Protein AF-A0A645FF41-F1 (afdb_monomer)

Secondary structure (DSSP, 8-state):
---S--SS-----EE--TTTHHHHHHHHHHHHHHHHHTT-EEEEEEETTEEEEEEEETTEEEEEEEEEEEPPPSS--S-PPPPEEEEEEEEEEESSS---PEEEEEE--SSS-HHHHHHHHHHHHHHHHHHHHHHHHHHHHHHHHHHHHHHHHHHHHHHHHHHHHHHHHHHHHHHHHHHHHHHHHHHHHHHHHHTT---HHHHHHHHHHHHHHHHHHHHH-TTS--EETTTEE---HHHHHHHH--

Solvent-accessible surface area (backbone atoms only — not comparable to full-atom values): 13753 Å² total; per-residue (Å²): 132,88,71,96,70,77,86,89,66,57,48,76,39,68,55,61,56,85,87,46,45,68,57,53,48,54,44,49,48,53,49,51,54,54,32,47,77,67,76,20,49,75,50,58,39,72,56,97,90,37,61,37,21,32,40,39,40,93,51,24,40,32,39,43,39,40,34,57,44,69,63,84,74,94,84,70,98,64,98,63,87,58,67,66,34,51,32,44,38,33,41,34,36,41,73,87,48,92,79,57,78,50,76,47,79,47,65,39,43,99,88,53,41,55,73,76,39,45,68,56,54,54,50,52,51,50,57,51,26,53,53,42,44,54,53,54,53,51,48,53,56,48,54,49,50,56,49,53,49,50,50,53,50,53,53,52,51,50,52,50,50,53,52,53,51,54,50,51,52,51,55,50,41,54,51,34,34,51,50,18,52,52,46,44,56,50,44,58,55,47,58,61,56,46,72,72,50,86,50,64,72,61,35,52,55,52,49,56,50,42,53,52,48,48,52,50,19,43,33,47,16,21,91,32,85,33,74,39,99,86,78,42,72,34,71,28,49,69,68,54,54,62,61,74,76,110

Organism: NCBI:txid1076179

pLDDT: mean 87.17, std 13.3, range [34.25, 97.62]

Mean predicted aligned error: 11.44 Å

Structure (mmCIF, N/CA/C/O backbone):
data_AF-A0A645FF41-F1
#
_entry.id   AF-A0A645FF41-F1
#
loop_
_atom_site.group_PDB
_atom_site.id
_atom_site.type_symbol
_atom_site.label_atom_id
_atom_site.label_alt_id
_atom_site.label_comp_id
_atom_site.label_asym_id
_atom_site.label_entity_id
_atom_site.label_seq_id
_atom_site.pdbx_PDB_ins_code
_atom_site.Cartn_x
_atom_site.Cartn_y
_atom_site.Cartn_z
_atom_site.occupancy
_atom_site.B_iso_or_equiv
_atom_site.auth_seq_id
_atom_site.auth_comp_id
_atom_site.auth_asym_id
_atom_site.auth_atom_id
_atom_site.pdbx_PDB_model_num
ATOM 1 N N . MET A 1 1 ? -17.913 -19.106 39.400 1.00 34.81 1 MET A N 1
ATOM 2 C CA . MET A 1 1 ? -17.865 -20.588 39.456 1.00 34.81 1 MET A CA 1
ATOM 3 C C . MET A 1 1 ? -17.763 -21.111 38.018 1.00 34.81 1 MET A C 1
ATOM 5 O O . MET A 1 1 ? -18.671 -20.848 37.244 1.00 34.81 1 MET A O 1
ATOM 9 N N . LYS A 1 2 ? -16.650 -21.740 37.596 1.00 34.25 2 LYS A N 1
ATOM 10 C CA . LYS A 1 2 ? -16.507 -22.258 36.215 1.00 34.25 2 LYS A CA 1
ATOM 11 C C . LYS A 1 2 ? -17.359 -23.525 36.053 1.00 34.25 2 LYS A C 1
ATOM 13 O O . LYS A 1 2 ? -17.069 -24.541 36.680 1.00 34.25 2 LYS A O 1
ATOM 18 N N . SER A 1 3 ? -18.431 -23.436 35.265 1.00 38.66 3 SER A N 1
ATOM 19 C CA . SER A 1 3 ? -19.349 -24.545 34.971 1.00 38.66 3 SER A CA 1
ATOM 20 C C . SER A 1 3 ? -18.609 -25.706 34.297 1.00 38.66 3 SER A C 1
ATOM 22 O O . SER A 1 3 ? -17.978 -25.523 33.262 1.00 38.66 3 SER A O 1
ATOM 24 N N . LYS A 1 4 ? -18.726 -26.912 34.870 1.00 40.16 4 LYS A N 1
ATOM 25 C CA . LYS A 1 4 ? -18.144 -28.185 34.391 1.00 40.16 4 LYS A CA 1
ATOM 26 C C . LYS A 1 4 ? -18.819 -28.774 33.139 1.00 40.16 4 LYS A C 1
ATOM 28 O O . LYS A 1 4 ? -18.515 -29.895 32.753 1.00 40.16 4 LYS A O 1
ATOM 33 N N . TYR A 1 5 ? -19.709 -28.023 32.503 1.00 44.38 5 TYR A N 1
ATOM 34 C CA . TYR A 1 5 ? -20.373 -28.390 31.259 1.00 44.38 5 TYR A CA 1
ATOM 35 C C . TYR A 1 5 ? -20.304 -27.192 30.325 1.00 44.38 5 TYR A C 1
ATOM 37 O O . TYR A 1 5 ? -20.909 -26.170 30.655 1.00 44.38 5 TYR A O 1
ATOM 45 N N . ARG A 1 6 ? -19.594 -27.307 29.197 1.00 54.66 6 ARG A N 1
ATOM 46 C CA . ARG A 1 6 ? -19.913 -26.607 27.941 1.00 54.66 6 ARG A CA 1
ATOM 47 C C . ARG A 1 6 ? -18.962 -27.062 26.837 1.00 54.66 6 ARG A C 1
ATOM 49 O O . ARG A 1 6 ? -17.783 -26.726 26.837 1.00 54.66 6 ARG A O 1
ATOM 56 N N . ASP A 1 7 ? -19.511 -27.818 25.894 1.00 48.78 7 ASP A N 1
ATOM 57 C CA . ASP A 1 7 ? -18.896 -28.086 24.598 1.00 48.78 7 ASP A CA 1
ATOM 58 C C . ASP A 1 7 ? -18.656 -26.758 23.878 1.00 48.78 7 ASP A C 1
ATOM 60 O O . ASP A 1 7 ? -19.607 -26.182 23.362 1.00 48.78 7 ASP A O 1
ATOM 64 N N . ASN A 1 8 ? -17.418 -26.257 23.898 1.00 56.12 8 ASN A N 1
ATOM 65 C CA . ASN A 1 8 ? -16.814 -25.285 22.971 1.00 56.12 8 ASN A CA 1
ATOM 66 C C . ASN A 1 8 ? -17.637 -24.046 22.531 1.00 56.12 8 ASN A C 1
ATOM 68 O O . ASN A 1 8 ? -17.302 -23.416 21.529 1.00 56.12 8 ASN A O 1
ATOM 72 N N . LYS A 1 9 ? -18.713 -23.686 23.238 1.00 68.88 9 LYS A N 1
ATOM 73 C CA . LYS A 1 9 ? -19.563 -22.534 22.929 1.00 68.88 9 LYS A CA 1
ATOM 74 C C . LYS A 1 9 ? -19.010 -21.310 23.654 1.00 68.88 9 LYS A C 1
ATOM 76 O O . LYS A 1 9 ? -19.042 -21.311 24.887 1.00 68.88 9 LYS A O 1
ATOM 81 N N . PRO A 1 10 ? -18.530 -20.289 22.926 1.00 73.00 10 PRO A N 1
ATOM 82 C CA . PRO A 1 10 ? -18.036 -19.069 23.543 1.00 73.00 10 PRO A CA 1
ATOM 83 C C . PRO A 1 10 ? -19.164 -18.368 24.309 1.00 73.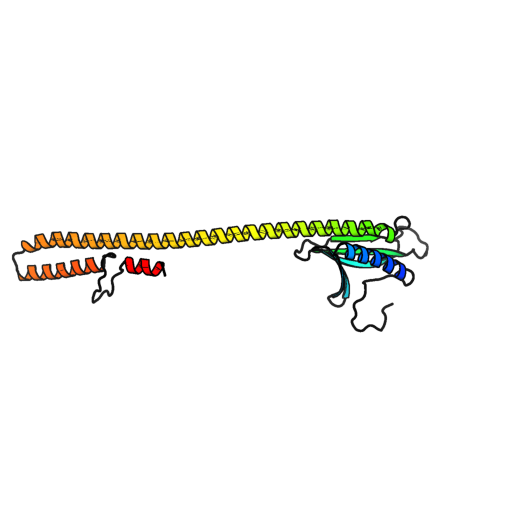00 10 PRO A C 1
ATOM 85 O O . PRO A 1 10 ? -20.319 -18.366 23.878 1.00 73.00 10 PRO A O 1
ATOM 88 N N . ILE A 1 11 ? -18.826 -17.792 25.461 1.00 82.12 11 ILE A N 1
ATOM 89 C CA . ILE A 1 11 ? -19.755 -17.059 26.328 1.00 82.12 11 ILE A CA 1
ATOM 90 C C . ILE A 1 11 ? -19.276 -15.628 26.532 1.00 82.12 11 ILE A C 1
ATOM 92 O O . ILE A 1 11 ? -18.101 -15.319 26.331 1.00 82.12 11 ILE A O 1
ATOM 96 N N . LEU A 1 12 ? -20.199 -14.756 26.936 1.00 85.69 12 LEU A N 1
ATOM 97 C CA . LEU A 1 12 ? -19.871 -13.370 27.243 1.00 85.69 12 LEU A CA 1
ATOM 98 C C . LEU A 1 12 ? -18.779 -13.298 28.331 1.00 85.69 12 LEU A C 1
ATOM 100 O O . LEU A 1 12 ? -18.851 -14.056 29.304 1.00 85.69 12 LEU A O 1
ATOM 104 N N . PRO A 1 13 ? -17.794 -12.392 28.191 1.00 87.00 13 PRO A N 1
ATOM 105 C CA . PRO A 1 13 ? -16.666 -12.245 29.113 1.00 87.00 13 PRO A CA 1
ATOM 106 C C . PRO A 1 13 ? -17.106 -11.549 30.411 1.00 87.00 13 PRO A C 1
ATOM 108 O O . PRO A 1 13 ? -16.856 -10.363 30.629 1.00 87.00 13 PRO A O 1
ATOM 111 N N . LEU A 1 14 ? -17.823 -12.292 31.258 1.00 89.88 14 LEU A N 1
ATOM 112 C CA . LEU A 1 14 ? -18.415 -11.801 32.503 1.00 89.88 14 LEU A CA 1
ATOM 113 C C . LEU A 1 14 ? -17.712 -12.418 33.713 1.00 89.88 14 LEU A C 1
ATOM 115 O O . LEU A 1 14 ? -17.684 -13.639 33.881 1.00 89.88 14 LEU A O 1
ATOM 119 N N . ASN A 1 15 ? -17.205 -11.567 34.596 1.00 89.25 15 ASN A N 1
ATOM 120 C CA . ASN A 1 15 ? -16.617 -11.938 35.876 1.00 89.25 15 ASN A CA 1
ATOM 121 C C . ASN A 1 15 ? -17.353 -11.224 37.018 1.00 89.25 15 ASN A C 1
ATOM 123 O O . ASN A 1 15 ? -16.806 -10.361 37.706 1.00 89.25 15 ASN A O 1
ATOM 127 N N . VAL A 1 16 ? -18.635 -11.559 37.160 1.00 89.19 16 VAL A N 1
ATOM 128 C CA . VAL A 1 16 ? -19.571 -10.948 38.112 1.00 89.19 16 VAL A CA 1
ATOM 129 C C . VAL A 1 16 ? -20.211 -12.018 38.999 1.00 89.19 16 VAL A C 1
ATOM 131 O O . VAL A 1 16 ? -20.280 -13.194 38.625 1.00 89.19 16 VAL A O 1
ATOM 134 N N . SER A 1 17 ? -20.677 -11.623 40.181 1.00 88.44 17 SER A N 1
ATOM 135 C CA . SER A 1 17 ? -21.401 -12.491 41.105 1.00 88.44 17 SER A CA 1
ATOM 136 C C . SER A 1 17 ? -22.793 -12.854 40.578 1.00 88.44 17 SER A C 1
ATOM 138 O O . SER A 1 17 ? -23.364 -12.183 39.713 1.00 88.44 17 SER A O 1
ATOM 140 N N . GLU A 1 18 ? -23.393 -13.902 41.148 1.00 88.75 18 GLU A N 1
ATOM 141 C CA . GLU A 1 18 ? -24.778 -14.285 40.836 1.00 88.75 18 GLU A CA 1
ATOM 142 C C . GLU A 1 18 ? -25.787 -13.176 41.173 1.00 88.75 18 GLU A C 1
ATOM 144 O O . GLU A 1 18 ? -26.832 -13.088 40.535 1.00 88.75 18 GLU A O 1
ATOM 149 N N . ALA A 1 19 ? -25.468 -12.297 42.128 1.00 88.38 19 ALA A N 1
ATOM 150 C CA . ALA A 1 19 ? -26.328 -11.176 42.490 1.00 88.38 19 ALA A CA 1
ATOM 151 C C . ALA A 1 19 ? -26.414 -10.123 41.371 1.00 88.38 19 ALA A C 1
ATOM 153 O O . ALA A 1 19 ? -27.482 -9.555 41.145 1.00 88.38 19 ALA A O 1
ATOM 154 N N . ASN A 1 20 ? -25.318 -9.894 40.639 1.00 90.06 20 ASN A N 1
ATOM 155 C CA . ASN A 1 20 ? -25.255 -8.869 39.595 1.00 90.06 20 ASN A CA 1
ATOM 156 C C . ASN A 1 20 ? -25.446 -9.404 38.171 1.00 90.06 20 ASN A C 1
ATOM 158 O O . ASN A 1 20 ? -25.640 -8.606 37.256 1.00 90.06 20 ASN A O 1
ATOM 162 N N . ILE A 1 21 ? -25.469 -10.723 37.956 1.00 91.00 21 ILE A N 1
ATOM 163 C CA . ILE A 1 21 ? -25.527 -11.307 36.605 1.00 91.00 21 ILE A CA 1
ATOM 164 C C . ILE A 1 21 ? -26.722 -10.806 35.772 1.00 91.00 21 ILE A C 1
ATOM 166 O O . ILE A 1 21 ? -26.562 -10.437 34.610 1.00 91.00 21 ILE A O 1
ATOM 170 N N . ASN A 1 22 ? -27.914 -10.712 36.372 1.00 93.12 22 ASN A N 1
ATOM 171 C CA . ASN A 1 22 ? -29.120 -10.232 35.685 1.00 93.12 22 ASN A CA 1
ATOM 172 C C . ASN A 1 22 ? -29.018 -8.753 35.309 1.00 93.12 22 ASN A C 1
ATOM 174 O O . ASN A 1 22 ? -29.523 -8.333 34.270 1.00 93.12 22 ASN A O 1
ATOM 178 N N . ARG A 1 23 ? -28.366 -7.963 36.163 1.00 92.88 23 ARG A N 1
ATOM 179 C CA . ARG A 1 23 ? -28.131 -6.542 35.931 1.00 92.88 23 ARG A CA 1
ATOM 180 C C . ARG A 1 23 ? -27.138 -6.348 34.788 1.00 92.88 23 ARG A C 1
ATOM 182 O O . ARG A 1 23 ? -27.417 -5.595 33.861 1.00 92.88 23 ARG A O 1
ATOM 189 N N . THR A 1 24 ? -26.045 -7.110 34.797 1.00 93.81 24 THR A N 1
ATOM 190 C CA . THR A 1 24 ? -25.062 -7.141 33.710 1.00 93.81 24 THR A CA 1
ATOM 191 C C . THR A 1 24 ? -25.699 -7.507 32.373 1.00 93.81 24 THR A C 1
ATOM 193 O O . THR A 1 24 ? -25.424 -6.837 31.382 1.00 93.81 24 THR A O 1
ATOM 196 N N . TYR A 1 25 ? -26.591 -8.505 32.335 1.00 94.25 25 TYR A N 1
ATOM 197 C CA . TYR A 1 25 ? -27.299 -8.842 31.099 1.00 94.25 25 TYR A CA 1
ATOM 198 C C . TYR A 1 25 ? -28.163 -7.697 30.583 1.00 94.25 25 TYR A C 1
ATOM 200 O O . TYR A 1 25 ? -28.113 -7.433 29.394 1.00 94.25 25 TYR A O 1
ATOM 208 N N . ARG A 1 26 ? -28.889 -6.975 31.443 1.00 94.75 26 ARG A N 1
ATOM 209 C CA . ARG A 1 26 ? -29.695 -5.819 31.007 1.00 94.75 26 ARG A CA 1
ATOM 210 C C . ARG A 1 26 ? -28.839 -4.687 30.442 1.00 94.75 26 ARG A C 1
ATOM 212 O O . ARG A 1 26 ? -29.231 -4.066 29.463 1.00 94.75 26 ARG A O 1
ATOM 219 N N . ILE A 1 27 ? -27.679 -4.428 31.048 1.00 94.88 27 ILE A N 1
ATOM 220 C CA . ILE A 1 27 ? -26.738 -3.407 30.564 1.00 94.88 27 ILE A CA 1
ATOM 221 C C . ILE A 1 27 ? -26.206 -3.796 29.180 1.00 94.88 27 ILE A C 1
ATOM 223 O O . ILE A 1 27 ? -26.232 -2.984 28.259 1.00 94.88 27 ILE A O 1
ATOM 227 N N . LEU A 1 28 ? -25.743 -5.040 29.026 1.00 95.19 28 LEU A N 1
ATOM 228 C CA . LEU A 1 28 ? -25.213 -5.520 27.751 1.00 95.19 28 LEU A CA 1
ATOM 229 C C . LEU A 1 28 ? -26.297 -5.627 26.681 1.00 95.19 28 LEU A C 1
ATOM 231 O O . LEU A 1 28 ? -26.028 -5.252 25.552 1.00 95.19 28 LEU A O 1
ATOM 235 N N . ASP A 1 29 ? -27.502 -6.069 27.028 1.00 95.94 29 ASP A N 1
ATOM 236 C CA . ASP A 1 29 ? -28.653 -6.141 26.122 1.00 95.94 29 ASP A CA 1
ATOM 237 C C . ASP A 1 29 ? -29.037 -4.757 25.584 1.00 95.94 29 ASP A C 1
ATOM 239 O O . ASP A 1 29 ? -29.226 -4.594 24.380 1.00 95.94 29 ASP A O 1
ATOM 243 N N . ALA A 1 30 ? -29.044 -3.734 26.447 1.00 96.38 30 ALA A N 1
ATOM 244 C CA . ALA A 1 30 ? -29.280 -2.355 26.030 1.00 96.38 30 ALA A CA 1
ATOM 245 C C . ALA A 1 30 ? -28.188 -1.850 25.072 1.00 96.38 30 ALA A C 1
ATOM 247 O O . ALA A 1 30 ? -28.503 -1.231 24.057 1.00 96.38 30 ALA A O 1
ATOM 248 N N . ILE A 1 31 ? -26.913 -2.139 25.364 1.00 96.25 31 ILE A N 1
ATOM 249 C CA . ILE A 1 31 ? -25.792 -1.794 24.477 1.00 96.25 31 ILE A CA 1
ATOM 250 C C . ILE A 1 31 ? -25.934 -2.530 23.141 1.00 96.25 31 ILE A C 1
ATOM 252 O O . ILE A 1 31 ? -25.941 -1.886 22.101 1.00 96.25 31 ILE A O 1
ATOM 256 N N . MET A 1 32 ? -26.093 -3.854 23.159 1.00 95.12 32 MET A N 1
ATOM 257 C CA . MET A 1 32 ? -26.219 -4.701 21.969 1.00 95.12 32 MET A CA 1
ATOM 258 C C . MET A 1 32 ? -27.368 -4.243 21.075 1.00 95.12 32 MET A C 1
ATOM 260 O O . MET A 1 32 ? -27.141 -3.985 19.900 1.00 95.12 32 MET A O 1
ATOM 264 N N . SER A 1 33 ? -28.559 -4.061 21.647 1.00 95.69 33 SER A N 1
ATOM 265 C CA . SER A 1 33 ? -29.746 -3.625 20.906 1.00 95.69 33 SER A CA 1
ATOM 266 C C . SER A 1 33 ? -29.539 -2.246 20.277 1.00 95.69 33 SER A C 1
ATOM 268 O O . SER A 1 33 ? -29.826 -2.051 19.101 1.00 95.69 33 SER A O 1
ATOM 270 N N . THR A 1 34 ? -28.965 -1.299 21.030 1.00 94.94 34 THR A N 1
ATOM 271 C CA . THR A 1 34 ? -28.663 0.043 20.503 1.00 94.94 34 THR A CA 1
ATOM 272 C C . THR A 1 34 ? -27.632 -0.021 19.377 1.00 94.94 34 THR A C 1
ATOM 274 O O . THR A 1 34 ? -27.731 0.712 18.401 1.00 94.94 34 THR A O 1
ATOM 277 N N . LEU A 1 35 ? -26.621 -0.884 19.495 1.00 94.62 35 LEU A N 1
ATOM 278 C CA . LEU A 1 35 ? -25.614 -1.045 18.452 1.00 94.62 35 LEU A CA 1
ATOM 279 C C . LEU A 1 35 ? -26.181 -1.695 17.197 1.00 94.62 35 LEU A C 1
ATOM 281 O O . LEU A 1 35 ? -25.852 -1.234 16.113 1.00 94.62 35 LEU A O 1
ATOM 285 N N . GLU A 1 36 ? -27.043 -2.701 17.329 1.00 93.94 36 GLU A N 1
ATOM 286 C CA . GLU A 1 36 ? -27.731 -3.327 16.195 1.00 93.94 36 GLU A CA 1
ATOM 287 C C . GLU A 1 36 ? -28.593 -2.317 15.423 1.00 93.94 36 GLU A C 1
ATOM 289 O O . GLU A 1 36 ? -28.567 -2.303 14.192 1.00 93.94 36 GLU A O 1
ATOM 294 N N . GLU A 1 37 ? -29.287 -1.410 16.121 1.00 94.06 37 GLU A N 1
ATOM 295 C CA . GLU A 1 37 ? -30.022 -0.298 15.495 1.00 94.06 37 GLU A CA 1
ATOM 296 C C . GLU A 1 37 ? -29.107 0.689 14.752 1.00 94.06 37 GLU A C 1
ATOM 298 O O . GLU A 1 37 ? -29.534 1.335 13.794 1.00 94.06 37 GLU A O 1
ATOM 303 N N . LEU A 1 38 ? -27.847 0.800 15.174 1.00 91.94 38 LEU A N 1
ATOM 304 C CA . LEU A 1 38 ? -26.835 1.681 14.590 1.00 91.94 38 LEU A CA 1
ATOM 305 C C . LEU A 1 38 ? -25.881 0.941 13.635 1.00 91.94 38 LEU A C 1
ATOM 307 O O . LEU A 1 38 ? -24.742 1.373 13.446 1.00 91.94 38 LEU A O 1
ATOM 311 N N . GLU A 1 39 ? -26.334 -0.176 13.054 1.00 90.19 39 GLU A N 1
ATOM 312 C CA . GLU A 1 39 ? -25.588 -1.026 12.106 1.00 90.19 39 GLU A CA 1
ATOM 313 C C . GLU A 1 39 ? -24.278 -1.622 12.665 1.00 90.19 39 GLU A C 1
ATOM 315 O O . GLU A 1 39 ? -23.421 -2.117 11.928 1.00 90.19 39 GLU A O 1
ATOM 320 N N . GLY A 1 40 ? -24.115 -1.601 13.985 1.00 93.00 40 GLY A N 1
ATOM 321 C CA . GLY A 1 40 ? -23.107 -2.363 14.702 1.00 93.00 40 GLY A CA 1
ATOM 322 C C . GLY A 1 40 ? -23.565 -3.795 14.971 1.00 93.00 40 GLY A C 1
ATOM 323 O O . GLY A 1 40 ? -24.722 -4.163 14.785 1.00 93.00 40 GLY A O 1
ATOM 324 N N . TYR A 1 41 ? -22.644 -4.634 15.434 1.00 93.00 41 TYR A N 1
ATOM 325 C CA . TYR A 1 41 ? -22.973 -5.997 15.849 1.00 93.00 41 TYR A CA 1
ATOM 326 C C . TYR A 1 41 ? -22.060 -6.478 16.969 1.00 93.00 41 TYR A C 1
ATOM 328 O O . TYR A 1 41 ? -20.990 -5.921 17.222 1.00 93.00 41 TYR A O 1
ATOM 336 N N . THR A 1 42 ? -22.480 -7.547 17.640 1.00 93.88 42 THR A N 1
ATOM 337 C CA . THR A 1 42 ? -21.712 -8.161 18.724 1.00 93.88 42 THR A CA 1
ATOM 338 C C . THR A 1 42 ? -21.268 -9.557 18.338 1.00 93.88 42 THR A C 1
ATOM 340 O O . THR A 1 42 ? -22.027 -10.327 17.751 1.00 93.88 42 THR A O 1
ATOM 343 N N . HIS A 1 43 ? -20.038 -9.907 18.694 1.00 92.00 43 HIS A N 1
ATOM 344 C CA . HIS A 1 43 ? -19.506 -11.237 18.463 1.00 92.00 43 HIS A CA 1
ATOM 345 C C . HIS A 1 43 ? -18.849 -11.786 19.723 1.00 92.00 43 HIS A C 1
ATOM 347 O O . HIS A 1 43 ? -18.274 -11.051 20.528 1.00 92.00 43 HIS A O 1
ATOM 353 N N . VAL A 1 44 ? -18.923 -13.104 19.883 1.00 90.81 44 VAL A N 1
ATOM 354 C CA . VAL A 1 44 ? -18.266 -13.820 20.972 1.00 90.81 44 VAL A CA 1
ATOM 355 C C . VAL A 1 44 ? -17.502 -14.986 20.371 1.00 90.81 44 VAL A C 1
ATOM 357 O O . VAL A 1 44 ? -18.057 -15.782 19.616 1.00 90.81 44 VAL A O 1
ATOM 360 N N . CYS A 1 45 ? -16.221 -15.085 20.691 1.00 87.12 45 CYS A N 1
ATOM 361 C CA . CYS A 1 45 ? -15.320 -16.074 20.118 1.00 87.12 45 CYS A CA 1
ATOM 362 C C . CYS A 1 45 ? -14.310 -16.575 21.157 1.00 87.12 45 CYS A C 1
ATOM 364 O O . CYS A 1 45 ? -14.262 -16.106 22.296 1.00 87.12 45 CYS A O 1
ATOM 366 N N . ILE A 1 46 ? -13.509 -17.565 20.762 1.00 83.50 46 ILE A N 1
ATOM 367 C CA . ILE A 1 46 ? -12.371 -18.048 21.543 1.00 83.50 46 ILE A CA 1
ATOM 368 C C . ILE A 1 46 ? -11.102 -17.621 20.804 1.00 83.50 46 ILE A C 1
ATOM 370 O O . ILE A 1 46 ? -10.808 -18.137 19.729 1.00 83.50 46 ILE A O 1
ATOM 374 N N . GLU A 1 47 ? -10.331 -16.712 21.394 1.00 77.31 47 GLU A N 1
ATOM 375 C CA . GLU A 1 47 ? -9.052 -16.243 20.855 1.00 77.31 47 GLU A CA 1
ATOM 376 C C . GLU A 1 47 ? -7.913 -16.666 21.779 1.00 77.31 47 GLU A C 1
ATOM 378 O O . GLU A 1 47 ? -7.929 -16.376 22.977 1.00 77.31 47 GLU A O 1
ATOM 383 N N . ALA A 1 48 ? -6.909 -17.359 21.234 1.00 79.00 48 ALA A N 1
ATOM 384 C CA . ALA A 1 48 ? -5.754 -17.849 21.996 1.00 79.00 48 ALA A CA 1
ATOM 385 C C . ALA A 1 48 ? -6.143 -18.612 23.288 1.00 79.00 48 ALA A C 1
ATOM 387 O O . ALA A 1 48 ? -5.498 -18.482 24.328 1.00 79.00 48 ALA A O 1
ATOM 388 N N . GLY A 1 49 ? -7.233 -19.389 23.232 1.00 78.44 49 GLY A N 1
ATOM 389 C CA . GLY A 1 49 ? -7.746 -20.167 24.365 1.00 78.44 49 GLY A CA 1
ATOM 390 C C . GLY A 1 49 ? -8.486 -19.353 25.433 1.00 78.44 49 GLY A C 1
ATOM 391 O O . GLY A 1 49 ? -8.788 -19.894 26.496 1.00 78.44 49 GLY A O 1
ATOM 392 N N . LYS A 1 50 ? -8.780 -18.072 25.178 1.00 80.31 50 LYS A N 1
ATOM 393 C CA . LYS A 1 50 ? -9.582 -17.211 26.054 1.00 80.31 50 LYS A CA 1
ATOM 394 C C . LYS A 1 50 ? -10.895 -16.841 25.375 1.00 80.31 50 LYS A C 1
ATOM 396 O O . LYS A 1 50 ? -10.907 -16.447 24.213 1.00 80.31 50 LYS A O 1
ATOM 401 N N . GLU A 1 51 ? -11.986 -16.950 26.119 1.00 83.50 51 GLU A N 1
ATOM 402 C CA . GLU A 1 51 ? -13.293 -16.442 25.702 1.00 83.50 51 GLU A CA 1
ATOM 403 C C . GLU A 1 51 ? -13.226 -14.915 25.625 1.00 83.50 51 GLU A C 1
ATOM 405 O O . GLU A 1 51 ? -12.752 -14.259 26.556 1.00 83.50 51 GLU A O 1
ATOM 410 N N . ARG A 1 52 ? -13.653 -14.355 24.494 1.00 88.75 52 ARG A N 1
ATOM 411 C CA . ARG A 1 52 ? -13.683 -12.914 24.257 1.00 88.75 52 ARG A CA 1
ATOM 412 C C . ARG A 1 52 ? -15.003 -12.512 23.630 1.00 88.75 52 ARG A C 1
ATOM 414 O O . ARG A 1 52 ? -15.502 -13.186 22.732 1.00 88.75 52 ARG A O 1
ATOM 421 N N . GLY A 1 53 ? -15.525 -11.385 24.092 1.00 92.56 53 GLY A N 1
ATOM 422 C CA . GLY A 1 53 ? -16.633 -10.674 23.475 1.00 92.56 53 GLY A CA 1
ATOM 423 C C . GLY A 1 53 ? -16.132 -9.352 22.919 1.00 92.56 53 GLY A C 1
ATOM 424 O O . GLY A 1 53 ? -15.297 -8.692 23.543 1.00 92.56 53 GLY A O 1
ATOM 425 N N . TYR A 1 54 ? -16.628 -8.972 21.749 1.00 94.38 54 TYR A N 1
ATOM 426 C CA . TYR A 1 54 ? -16.367 -7.656 21.196 1.00 94.38 54 TYR A CA 1
ATOM 427 C C . TYR A 1 54 ? -17.580 -7.095 20.466 1.00 94.38 54 TYR A C 1
ATOM 429 O O . TYR A 1 54 ? -18.382 -7.831 19.889 1.00 94.38 54 TYR A O 1
ATOM 437 N N . PHE A 1 55 ? -17.674 -5.773 20.477 1.00 95.31 55 PHE A N 1
ATOM 438 C CA . PHE A 1 55 ? -18.579 -5.018 19.624 1.00 95.31 55 PHE A CA 1
ATOM 439 C C . PHE A 1 55 ? -17.844 -4.578 18.365 1.00 95.31 55 PHE A C 1
ATOM 441 O O . PHE A 1 55 ? -16.658 -4.248 18.425 1.00 95.31 55 PHE A O 1
ATOM 448 N N . VAL A 1 56 ? -18.544 -4.538 17.240 1.00 93.69 56 VAL A N 1
ATOM 449 C CA . VAL A 1 56 ? -18.043 -3.960 15.996 1.00 93.69 56 VAL A CA 1
ATOM 450 C C . VAL A 1 56 ? -18.927 -2.790 15.613 1.00 93.69 56 VAL A C 1
ATOM 452 O O . VAL A 1 56 ? -20.146 -2.924 15.547 1.00 93.69 56 VAL A O 1
ATOM 455 N N . ILE A 1 57 ? -18.293 -1.648 15.367 1.00 92.88 57 ILE A N 1
ATOM 456 C CA . ILE A 1 57 ? -18.933 -0.438 14.852 1.00 92.88 57 ILE A CA 1
ATOM 457 C C . ILE A 1 57 ? -17.997 0.157 13.809 1.00 92.88 57 ILE A C 1
ATOM 459 O O . ILE A 1 57 ? -16.817 0.387 14.098 1.00 92.88 57 ILE A O 1
ATOM 463 N N . MET A 1 58 ? -18.518 0.440 12.614 1.00 88.69 58 MET A N 1
ATOM 464 C CA . MET A 1 58 ? -17.734 0.976 11.497 1.00 88.69 58 MET A CA 1
ATOM 465 C C . MET A 1 58 ? -16.473 0.117 11.264 1.00 88.69 58 MET A C 1
ATOM 467 O O . MET A 1 58 ? -16.571 -1.084 11.037 1.00 88.69 58 MET A O 1
ATOM 471 N N . HIS A 1 59 ? -15.279 0.709 11.351 1.00 86.31 59 HIS A N 1
ATOM 472 C CA . HIS A 1 59 ? -13.992 0.030 11.162 1.00 86.31 59 HIS A CA 1
ATOM 473 C C . HIS A 1 59 ? -13.299 -0.314 12.490 1.00 86.31 59 HIS A C 1
ATOM 475 O O . HIS A 1 59 ? -12.077 -0.431 12.547 1.00 86.31 59 HIS A O 1
ATOM 481 N N . SER A 1 60 ? -14.053 -0.405 13.589 1.00 92.06 60 SER A N 1
ATOM 482 C CA . SER A 1 60 ? -13.501 -0.567 14.936 1.00 92.06 60 SER A CA 1
ATOM 483 C C . SER A 1 60 ? -14.071 -1.768 15.667 1.00 92.06 60 SER A C 1
ATOM 485 O O . SER A 1 60 ? -15.280 -1.991 15.683 1.00 92.06 60 SER A O 1
ATOM 487 N N . ILE A 1 61 ? -13.175 -2.501 16.323 1.00 93.38 61 ILE A N 1
ATOM 488 C CA . ILE A 1 61 ? -13.493 -3.598 17.231 1.00 93.38 61 ILE A CA 1
ATOM 489 C C . ILE A 1 61 ? -13.278 -3.111 18.659 1.00 93.38 61 ILE A C 1
ATOM 491 O O . ILE A 1 61 ? -12.210 -2.589 18.980 1.00 93.38 61 ILE A O 1
ATOM 495 N N . PHE A 1 62 ? -14.259 -3.330 19.525 1.00 95.06 62 PHE A N 1
ATOM 496 C CA . PHE A 1 62 ? -14.196 -3.012 20.944 1.00 95.06 62 PHE A CA 1
ATOM 497 C C . PHE A 1 62 ? -14.308 -4.290 21.766 1.00 95.06 62 PHE A C 1
ATOM 499 O O . PHE A 1 62 ? -15.410 -4.772 22.029 1.00 95.06 62 PHE A O 1
ATOM 506 N N . TYR A 1 63 ? -13.171 -4.841 22.181 1.00 94.19 63 TYR A N 1
ATOM 507 C CA . TYR A 1 63 ? -13.141 -5.979 23.099 1.00 94.19 63 TYR A CA 1
ATOM 508 C C . TYR A 1 63 ? -13.605 -5.526 24.465 1.00 94.19 63 TYR A C 1
ATOM 510 O O . TYR A 1 63 ? -13.035 -4.575 24.988 1.00 94.19 63 TYR A O 1
ATOM 518 N N . PHE A 1 64 ? -14.592 -6.197 25.047 1.00 95.00 64 PHE A N 1
ATOM 519 C CA . PHE A 1 64 ? -15.137 -5.801 26.339 1.00 95.00 64 PHE A CA 1
ATOM 520 C C . PHE A 1 64 ? -14.979 -6.891 27.394 1.00 95.00 64 PHE A C 1
ATOM 522 O O . PHE A 1 64 ? -14.889 -8.076 27.081 1.00 95.00 64 PHE A O 1
ATOM 529 N N . GLU A 1 65 ? -14.970 -6.480 28.655 1.00 94.69 65 GLU A N 1
ATOM 530 C CA . GLU A 1 65 ? -15.082 -7.349 29.823 1.00 94.69 65 GLU A CA 1
ATOM 531 C C . GLU A 1 65 ? -15.933 -6.633 30.875 1.00 94.69 65 GLU A C 1
ATOM 533 O O . GLU A 1 65 ? -15.784 -5.430 31.092 1.00 94.69 65 GLU A O 1
ATOM 538 N N . VAL A 1 66 ? -16.832 -7.366 31.535 1.00 94.25 66 VAL A N 1
ATOM 539 C CA . VAL A 1 66 ? -17.550 -6.847 32.707 1.00 94.25 66 VAL A CA 1
ATOM 540 C C . VAL A 1 66 ? -17.090 -7.611 33.931 1.00 94.25 66 VAL A C 1
ATOM 542 O O . VAL A 1 66 ? -17.228 -8.833 33.989 1.00 94.25 66 VAL A O 1
ATOM 545 N N . LYS A 1 67 ? -16.568 -6.897 34.924 1.00 93.25 67 LYS A N 1
ATOM 546 C CA . LYS A 1 67 ? -16.049 -7.473 36.168 1.00 93.25 67 LYS A CA 1
ATOM 547 C C . LYS A 1 67 ? -16.607 -6.759 37.390 1.00 93.25 67 LYS A C 1
ATOM 549 O O . LYS A 1 67 ? -17.018 -5.606 37.311 1.00 93.25 67 LYS A O 1
ATOM 554 N N . GLU A 1 68 ? -16.592 -7.437 38.526 1.00 92.19 68 GLU A N 1
ATOM 555 C CA . GLU A 1 68 ? -16.774 -6.801 39.830 1.00 92.19 68 GLU A CA 1
ATOM 556 C C . GLU A 1 68 ? -15.422 -6.419 40.435 1.00 92.19 68 GLU A C 1
ATOM 558 O O . GLU A 1 68 ? -14.506 -7.240 40.510 1.00 92.19 68 GLU A O 1
ATOM 563 N N . GLU A 1 69 ? -15.302 -5.180 40.905 1.00 87.38 69 GLU A N 1
ATOM 564 C CA . GLU A 1 69 ? -14.147 -4.716 41.669 1.00 87.38 69 GLU A CA 1
ATOM 565 C C . GLU A 1 69 ? -14.533 -4.300 43.089 1.00 87.38 69 GLU A C 1
ATOM 567 O O . GLU A 1 69 ? -15.640 -3.840 43.354 1.00 87.38 69 GLU A O 1
ATOM 572 N N . LEU A 1 70 ? -13.593 -4.443 44.025 1.00 83.38 70 LEU A N 1
ATOM 573 C CA . LEU A 1 70 ? -13.767 -4.011 45.411 1.00 83.38 70 LEU A CA 1
ATOM 574 C C . LEU A 1 70 ? -13.393 -2.532 45.551 1.00 83.38 70 LEU A C 1
ATOM 576 O O . LEU A 1 70 ? -12.332 -2.107 45.082 1.00 83.38 70 LEU A O 1
ATOM 580 N N . ARG A 1 71 ? -14.213 -1.745 46.260 1.00 76.38 71 ARG A N 1
ATOM 581 C CA . ARG A 1 71 ? -13.845 -0.365 46.616 1.00 76.38 71 ARG A CA 1
ATOM 582 C C . ARG A 1 71 ? -12.595 -0.375 47.512 1.00 76.38 71 ARG A C 1
ATOM 584 O O . ARG A 1 71 ? -12.594 -0.985 48.579 1.00 76.38 71 ARG A O 1
ATOM 591 N N . LYS A 1 72 ? -11.521 0.312 47.103 1.00 66.06 72 LYS A N 1
ATOM 592 C CA . LYS A 1 72 ? -10.304 0.477 47.922 1.00 66.06 72 LYS A CA 1
ATOM 593 C C . LYS A 1 72 ? -10.506 1.603 48.939 1.00 66.06 72 LYS A C 1
ATOM 595 O O . LYS A 1 72 ? -10.812 2.726 48.555 1.00 66.06 72 LYS A O 1
ATOM 600 N N . SER A 1 73 ? -10.266 1.335 50.222 1.00 55.31 73 SER A N 1
ATOM 601 C CA . SER A 1 73 ? -10.193 2.365 51.267 1.00 55.31 73 SER A CA 1
ATOM 602 C C . SER A 1 73 ? -8.736 2.652 51.623 1.00 55.31 73 SER A C 1
ATOM 604 O O . SER A 1 73 ? -8.054 1.792 52.184 1.00 55.31 73 SER A O 1
ATOM 606 N N . TYR A 1 74 ? -8.274 3.883 51.405 1.00 44.69 74 TYR A N 1
ATOM 607 C CA . TYR A 1 74 ? -7.091 4.382 52.102 1.00 44.69 74 TYR A CA 1
ATOM 608 C C . TYR A 1 74 ? -7.470 4.681 53.561 1.00 44.69 74 TYR A C 1
ATOM 610 O O . TYR A 1 74 ? -8.076 5.707 53.850 1.00 44.69 74 TYR A O 1
ATOM 618 N N . GLY A 1 75 ? -7.106 3.778 54.481 1.00 51.97 75 GLY A N 1
ATOM 619 C CA . GLY A 1 75 ? -7.013 4.110 55.910 1.00 51.97 75 GLY A CA 1
ATOM 620 C C . GLY A 1 75 ? -8.116 3.626 56.860 1.00 51.97 75 GLY A C 1
ATOM 621 O O . GLY A 1 75 ? -8.351 4.302 57.856 1.00 51.97 75 GLY A O 1
ATOM 622 N N . SER A 1 76 ? -8.741 2.460 56.656 1.00 47.88 76 SER A N 1
ATOM 623 C CA . SER A 1 76 ? -9.607 1.860 57.691 1.00 47.88 76 SER A CA 1
ATOM 624 C C . SER A 1 76 ? -9.092 0.493 58.135 1.00 47.88 76 SER A C 1
ATOM 626 O O . SER A 1 76 ? -8.881 -0.403 57.323 1.00 47.88 76 SER A O 1
ATOM 628 N N . LYS A 1 77 ? -8.863 0.359 59.447 1.00 49.03 77 LYS A N 1
ATOM 629 C CA . LYS A 1 77 ? -8.342 -0.831 60.142 1.00 49.03 77 LYS A CA 1
ATOM 630 C C . LYS A 1 77 ? -9.438 -1.821 60.566 1.00 49.03 77 LYS A C 1
ATOM 632 O O . LYS A 1 77 ? -9.167 -2.696 61.382 1.00 49.03 77 LYS A O 1
ATOM 637 N N . ASN A 1 78 ? -10.651 -1.703 60.028 1.00 48.19 78 ASN A N 1
ATOM 638 C CA . ASN A 1 78 ? -11.773 -2.560 60.402 1.00 48.19 78 ASN A CA 1
ATOM 639 C C . ASN A 1 78 ? -12.223 -3.421 59.215 1.00 48.19 78 ASN A C 1
ATOM 641 O O . ASN A 1 78 ? -12.450 -2.905 58.125 1.00 48.19 78 ASN A O 1
ATOM 645 N N . ASN A 1 79 ? -12.349 -4.731 59.462 1.00 46.19 79 ASN A N 1
ATOM 646 C CA . ASN A 1 79 ? -12.875 -5.766 58.563 1.00 46.19 79 ASN A CA 1
ATOM 647 C C . ASN A 1 79 ? -14.361 -5.533 58.217 1.00 46.19 79 ASN A C 1
ATOM 649 O O . ASN A 1 79 ? -15.230 -6.295 58.632 1.00 46.19 79 ASN A O 1
ATOM 653 N N . SER A 1 80 ? -14.670 -4.475 57.479 1.00 50.84 80 SER A N 1
ATOM 654 C CA . SER A 1 80 ? -15.943 -4.338 56.772 1.00 50.84 80 SER A CA 1
ATOM 655 C C . SER A 1 80 ? -15.756 -4.858 55.350 1.00 50.84 80 SER A C 1
ATOM 657 O O . SER A 1 80 ? -14.915 -4.327 54.624 1.00 50.84 80 SER A O 1
ATOM 659 N N . GLU A 1 81 ? -16.509 -5.892 54.964 1.00 56.06 81 GLU A N 1
ATOM 660 C CA . GLU A 1 81 ? -16.620 -6.330 53.568 1.00 56.06 81 GLU A CA 1
ATOM 661 C C . GLU A 1 81 ? -16.935 -5.111 52.691 1.00 56.06 81 GLU A C 1
ATOM 663 O O . GLU A 1 81 ? -17.939 -4.423 52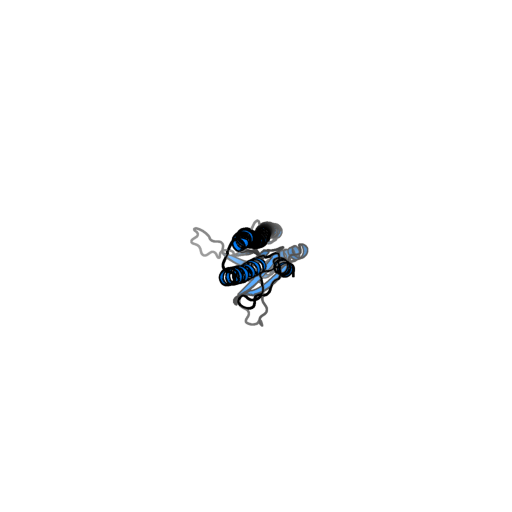.883 1.00 56.06 81 GLU A O 1
ATOM 668 N N . PHE A 1 82 ? -16.021 -4.786 51.779 1.00 61.44 82 PHE A N 1
ATOM 669 C CA . PHE A 1 82 ? -16.198 -3.658 50.875 1.00 61.44 82 PHE A CA 1
ATOM 670 C C . PHE A 1 82 ? -17.265 -4.018 49.839 1.00 61.44 82 PHE A C 1
ATOM 672 O O . PHE A 1 82 ? -17.165 -5.094 49.243 1.00 61.44 82 PHE A O 1
ATOM 679 N N . PRO A 1 83 ? -18.253 -3.144 49.575 1.00 71.56 83 PRO A N 1
ATOM 680 C CA . PRO A 1 83 ? -19.220 -3.412 48.525 1.00 71.56 83 PRO A CA 1
ATOM 681 C C . PRO A 1 83 ? -18.491 -3.466 47.180 1.00 71.56 83 PRO A C 1
ATOM 683 O O . PRO A 1 83 ? -17.720 -2.560 46.835 1.00 71.56 83 PRO A O 1
ATOM 686 N N . ALA A 1 84 ? -18.708 -4.557 46.448 1.00 81.88 84 ALA A N 1
ATOM 687 C CA . ALA A 1 84 ? -18.236 -4.697 45.082 1.00 81.88 84 ALA A CA 1
ATOM 688 C C . ALA A 1 84 ? -19.063 -3.797 44.152 1.00 81.88 84 ALA A C 1
ATOM 690 O O . ALA A 1 84 ? -20.267 -3.633 44.354 1.00 81.88 84 ALA A O 1
ATOM 691 N N . TYR A 1 85 ? -18.422 -3.216 43.144 1.00 88.00 85 TYR A N 1
ATOM 692 C CA . TYR A 1 85 ? -19.070 -2.418 42.105 1.00 88.00 85 TYR A CA 1
ATOM 693 C C . TYR A 1 85 ? -18.774 -3.021 40.731 1.00 88.00 85 TYR A C 1
ATOM 695 O O . TYR A 1 85 ? -17.728 -3.645 40.532 1.00 88.00 85 TYR A O 1
ATOM 703 N N . LEU A 1 86 ? -19.704 -2.867 39.788 1.00 93.00 86 LEU A N 1
ATOM 704 C CA . LEU A 1 86 ? -19.502 -3.326 38.417 1.00 93.00 86 LEU A CA 1
ATOM 705 C C . LEU A 1 86 ? -18.547 -2.392 37.669 1.00 93.00 86 LEU A C 1
ATOM 707 O O . LEU A 1 86 ? -18.585 -1.176 37.821 1.00 93.00 86 LEU A O 1
ATOM 711 N N . MET A 1 87 ? -17.711 -2.962 36.816 1.00 94.75 87 MET A N 1
ATOM 712 C CA . MET A 1 87 ? -16.840 -2.227 35.915 1.00 94.75 87 MET A CA 1
ATOM 713 C C . MET A 1 87 ? -16.917 -2.854 34.528 1.00 94.75 87 MET A C 1
ATOM 715 O O . MET A 1 87 ? -16.637 -4.043 34.369 1.00 94.75 87 MET A O 1
ATOM 719 N N . LEU A 1 88 ? -17.281 -2.046 33.535 1.00 96.19 88 LEU A N 1
ATOM 720 C CA . LEU A 1 88 ? -17.168 -2.382 32.121 1.00 96.19 88 LEU A CA 1
ATOM 721 C C . LEU A 1 88 ? -15.855 -1.799 31.602 1.00 96.19 88 LEU A C 1
ATOM 723 O O . LEU A 1 88 ? -15.652 -0.586 31.639 1.00 96.19 88 LEU A O 1
ATOM 727 N N . THR A 1 89 ? -14.974 -2.656 31.107 1.00 95.94 89 THR A N 1
ATOM 728 C CA . THR A 1 89 ? -13.749 -2.245 30.424 1.00 95.94 89 THR A CA 1
ATOM 729 C C . THR A 1 89 ? -13.862 -2.571 28.946 1.00 95.94 89 THR A C 1
ATOM 731 O O . THR A 1 89 ? -14.456 -3.580 28.565 1.00 95.94 89 THR A O 1
ATOM 734 N N . MET A 1 90 ? -13.312 -1.703 28.101 1.00 95.50 90 MET A N 1
ATOM 735 C CA . MET A 1 90 ? -13.279 -1.894 26.657 1.00 95.50 90 MET A CA 1
ATOM 736 C C . MET A 1 90 ? -11.906 -1.532 26.102 1.00 95.50 90 MET A C 1
ATOM 738 O O . MET A 1 90 ? -11.324 -0.524 26.492 1.00 95.50 90 MET A O 1
ATOM 742 N N . SER A 1 91 ? -11.394 -2.336 25.177 1.00 93.75 91 SER A N 1
ATOM 743 C CA . SER A 1 91 ? -10.185 -2.048 24.410 1.00 93.75 91 SER A CA 1
ATOM 744 C C . SER A 1 91 ? -10.544 -1.948 22.934 1.00 93.75 91 SER A C 1
ATOM 746 O O . SER A 1 91 ? -10.964 -2.930 22.317 1.00 93.75 91 SER A O 1
ATOM 748 N N . ALA A 1 92 ? -10.410 -0.745 22.385 1.00 93.69 92 ALA A N 1
ATOM 749 C CA . ALA A 1 92 ? -10.710 -0.443 20.998 1.00 93.69 92 ALA A CA 1
ATOM 750 C C . ALA A 1 92 ? -9.484 -0.663 20.106 1.00 93.69 92 ALA A C 1
ATOM 752 O O . ALA A 1 92 ? -8.361 -0.306 20.476 1.00 93.69 92 ALA A O 1
ATOM 753 N N . LYS A 1 93 ? -9.714 -1.209 18.913 1.00 91.56 93 LYS A N 1
ATOM 754 C CA . LYS A 1 93 ? -8.705 -1.425 17.872 1.00 91.56 93 LYS A CA 1
ATOM 755 C C . LYS A 1 93 ? -9.311 -1.156 16.487 1.00 91.56 93 LYS A C 1
ATOM 757 O O . LYS A 1 93 ? -10.448 -1.565 16.248 1.00 91.56 93 LYS A O 1
ATOM 762 N N . SER A 1 94 ? -8.569 -0.506 15.583 1.00 89.38 94 SER A N 1
ATOM 763 C CA . SER A 1 94 ? -8.958 -0.427 14.164 1.00 89.38 94 SER A CA 1
ATOM 764 C C . SER A 1 94 ? -8.838 -1.800 13.488 1.00 89.38 94 SER A C 1
ATOM 766 O O . SER A 1 94 ? -7.967 -2.613 13.812 1.00 89.38 94 SER A O 1
ATOM 768 N N . TRP A 1 95 ? -9.740 -2.062 12.544 1.00 80.75 95 TRP A N 1
ATOM 769 C CA . TRP A 1 95 ? -9.711 -3.244 11.688 1.00 80.75 95 TRP A CA 1
ATOM 770 C C . TRP A 1 95 ? -8.545 -3.210 10.692 1.00 80.75 95 TRP A C 1
ATOM 772 O O . TRP A 1 95 ? -7.958 -4.248 10.387 1.00 80.75 95 TRP A O 1
ATOM 782 N N . PHE A 1 96 ? -8.209 -2.022 10.188 1.00 78.94 96 PHE A N 1
ATOM 783 C CA . PHE A 1 96 ? -7.277 -1.848 9.072 1.00 78.94 96 PHE A CA 1
ATOM 784 C C . PHE A 1 96 ? -5.885 -1.438 9.522 1.00 78.94 96 PHE A C 1
ATOM 786 O O . PHE A 1 96 ? -4.902 -1.765 8.857 1.00 78.94 96 PHE A O 1
ATOM 793 N N . THR A 1 97 ? -5.779 -0.726 10.644 1.00 71.81 97 THR A N 1
ATOM 794 C CA . THR A 1 97 ? -4.510 -0.143 11.062 1.00 71.81 97 THR A CA 1
ATOM 795 C C . THR A 1 97 ? -4.164 -0.466 12.505 1.00 71.81 97 THR A C 1
ATOM 797 O O . THR A 1 97 ? -5.020 -0.610 13.375 1.00 71.81 97 THR A O 1
ATOM 800 N N . ASP A 1 98 ? -2.864 -0.562 12.781 1.00 72.69 98 ASP A N 1
ATOM 801 C CA . ASP A 1 98 ? -2.353 -0.614 14.149 1.00 72.69 98 ASP A CA 1
ATOM 802 C C . ASP A 1 98 ? -2.302 0.811 14.723 1.00 72.69 98 ASP A C 1
ATOM 804 O O . ASP A 1 98 ? -1.243 1.398 14.933 1.00 72.69 98 ASP A O 1
ATOM 808 N N . SER A 1 99 ? -3.476 1.431 14.880 1.00 65.38 99 SER A N 1
ATOM 809 C CA . SER A 1 99 ? -3.642 2.792 15.411 1.00 65.38 99 SER A CA 1
ATOM 810 C C . SER A 1 99 ? -3.414 2.886 16.928 1.00 65.38 99 SER A C 1
ATOM 812 O O . SER A 1 99 ? -3.652 3.937 17.524 1.00 65.38 99 SER A O 1
ATOM 814 N N . GLY A 1 100 ? -2.933 1.807 17.552 1.00 68.19 100 GLY A N 1
ATOM 815 C CA . GLY A 1 100 ? -2.830 1.655 18.996 1.00 68.19 100 GLY A CA 1
ATOM 816 C C . GLY A 1 100 ? -4.136 1.184 19.638 1.00 68.19 100 GLY A C 1
ATOM 817 O O . GLY A 1 100 ? -5.209 1.205 19.036 1.00 68.19 100 GLY A O 1
ATOM 818 N N . HIS A 1 101 ? -4.025 0.737 20.888 1.00 76.88 101 HIS A N 1
ATOM 819 C CA . HIS A 1 101 ? -5.165 0.327 21.700 1.00 76.88 101 HIS A CA 1
ATOM 820 C C . HIS A 1 101 ? -5.659 1.504 22.531 1.00 76.88 101 HIS A C 1
ATOM 822 O O . HIS A 1 101 ? -4.894 2.069 23.316 1.00 76.88 101 HIS A O 1
ATOM 828 N N . LEU A 1 102 ? -6.940 1.845 22.401 1.00 87.25 102 LEU A N 1
ATOM 829 C CA . LEU A 1 102 ? -7.576 2.786 23.314 1.00 87.25 102 LEU A CA 1
ATOM 830 C C . LEU A 1 102 ? -8.384 2.014 24.350 1.00 87.25 102 LEU A C 1
ATOM 832 O O . LEU A 1 102 ? -9.314 1.291 24.002 1.00 87.25 102 LEU A O 1
ATOM 836 N N . ASN A 1 103 ? -8.032 2.188 25.620 1.00 93.56 103 ASN A N 1
ATOM 837 C CA . ASN A 1 103 ? -8.759 1.576 26.721 1.00 93.56 103 ASN A CA 1
ATOM 838 C C . ASN A 1 103 ? -9.792 2.556 27.277 1.00 93.56 103 ASN A C 1
ATOM 840 O O . ASN A 1 103 ? -9.508 3.740 27.461 1.00 93.56 103 ASN A O 1
ATOM 844 N N . MET A 1 104 ? -10.984 2.0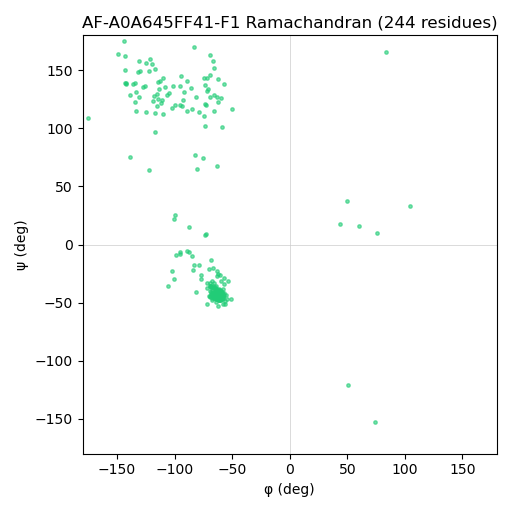42 27.541 1.00 95.25 104 MET A N 1
ATOM 845 C CA . MET A 1 104 ? -12.128 2.764 28.075 1.00 95.25 104 MET A CA 1
ATOM 846 C C . MET A 1 104 ? -12.628 1.999 29.296 1.00 95.25 104 MET A C 1
ATOM 848 O O . MET A 1 104 ? -12.719 0.771 29.266 1.00 95.25 104 MET A O 1
ATOM 852 N N . GLU A 1 105 ? -12.936 2.710 30.374 1.00 96.00 105 GLU A N 1
ATOM 853 C CA . GLU A 1 105 ? -13.391 2.110 31.627 1.00 96.00 105 GLU A CA 1
ATOM 854 C C . GLU A 1 105 ? -14.610 2.869 32.143 1.00 96.00 105 GLU A C 1
ATOM 856 O O . GLU A 1 105 ? -14.607 4.099 32.228 1.00 96.00 105 GLU A O 1
ATOM 861 N N . TYR A 1 106 ? -15.646 2.117 32.498 1.00 96.38 106 TYR A N 1
ATOM 862 C CA . TYR A 1 106 ? -16.896 2.624 33.044 1.00 96.38 106 TYR A CA 1
ATOM 863 C C . TYR A 1 106 ? -17.148 1.916 34.362 1.00 96.38 106 TYR A C 1
ATOM 865 O O . TYR A 1 106 ? -17.326 0.697 34.404 1.00 96.38 106 TYR A O 1
ATOM 873 N N . ALA A 1 107 ? -17.112 2.686 35.444 1.00 93.69 107 ALA A N 1
ATOM 874 C CA . ALA A 1 107 ? -17.315 2.191 36.791 1.00 93.69 107 ALA A CA 1
ATOM 875 C C . ALA A 1 107 ? -18.728 2.517 37.260 1.00 93.69 107 ALA A C 1
ATOM 877 O O . ALA A 1 107 ? -19.223 3.635 37.104 1.00 93.69 107 ALA A O 1
ATOM 878 N N . ASP A 1 108 ? -19.346 1.528 37.879 1.00 90.44 108 ASP A N 1
ATOM 879 C CA . ASP A 1 108 ? -20.609 1.660 38.568 1.00 90.44 108 ASP A CA 1
ATOM 880 C C . ASP A 1 108 ? -20.439 2.472 39.854 1.00 90.44 108 ASP A C 1
ATOM 882 O O . ASP A 1 108 ? -19.518 2.237 40.644 1.00 90.44 108 ASP A O 1
ATOM 886 N N . ASN A 1 109 ? -21.330 3.431 40.080 1.00 86.44 109 ASN A N 1
ATOM 887 C CA . ASN A 1 109 ? -21.344 4.202 41.312 1.00 86.44 109 ASN A CA 1
ATOM 888 C C . ASN A 1 109 ? -22.774 4.524 41.757 1.00 86.44 109 ASN A C 1
ATOM 890 O O . ASN A 1 109 ? -23.717 4.437 40.977 1.00 86.44 109 ASN A O 1
ATOM 894 N N . ASP A 1 110 ? -22.917 4.899 43.030 1.00 84.12 110 ASP A N 1
ATOM 895 C CA . ASP A 1 110 ? -24.227 5.041 43.680 1.00 84.12 110 ASP A CA 1
ATOM 896 C C . ASP A 1 110 ? -25.100 6.145 43.042 1.00 84.12 110 ASP A C 1
ATOM 898 O O . ASP A 1 110 ? -26.322 6.100 43.157 1.00 84.12 110 ASP A O 1
ATOM 902 N N . ASN A 1 111 ? -24.489 7.120 42.356 1.00 88.12 111 ASN A N 1
ATOM 903 C CA . ASN A 1 111 ? -25.182 8.251 41.726 1.00 88.12 111 ASN A CA 1
ATOM 904 C C . ASN A 1 111 ? -25.339 8.108 40.203 1.00 88.12 111 ASN A C 1
ATOM 906 O O . ASN A 1 111 ? -26.208 8.739 39.610 1.00 88.12 111 ASN A O 1
ATOM 910 N N . GLU A 1 112 ? -24.490 7.312 39.568 1.00 89.44 112 GLU A N 1
ATO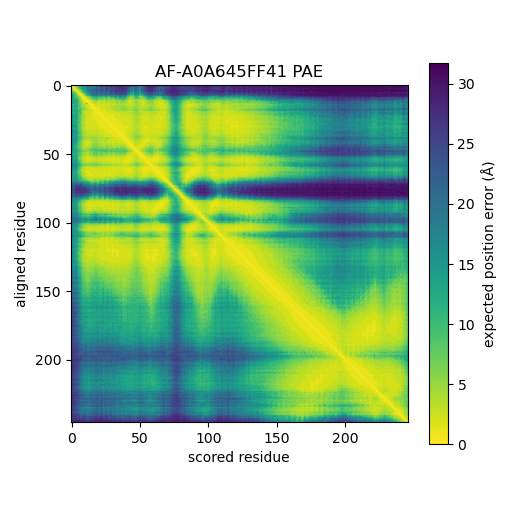M 911 C CA . GLU A 1 112 ? -24.398 7.128 38.125 1.00 89.44 112 GLU A CA 1
ATOM 912 C C . GLU A 1 112 ? -24.187 5.628 37.860 1.00 89.44 112 GLU A C 1
ATOM 914 O O . GLU A 1 112 ? -23.071 5.171 37.584 1.00 89.44 112 GLU A O 1
ATOM 919 N N . PRO A 1 113 ? -25.253 4.825 38.002 1.00 92.81 113 PRO A N 1
ATOM 920 C CA . PRO A 1 113 ? -25.185 3.398 37.739 1.00 92.81 113 PRO A CA 1
ATOM 921 C C . PRO A 1 113 ? -24.913 3.132 36.254 1.00 92.81 113 PRO A C 1
ATOM 923 O O . PRO A 1 113 ? -25.328 3.917 35.395 1.00 92.81 113 PRO A O 1
ATOM 926 N N . LEU A 1 114 ? -24.270 2.007 35.928 1.00 93.75 114 LEU A N 1
ATOM 927 C CA . LEU A 1 114 ? -23.911 1.671 34.538 1.00 93.75 114 LEU A CA 1
ATOM 928 C C . LEU A 1 114 ? -25.094 1.713 33.553 1.00 93.75 114 LEU A C 1
ATOM 930 O O . LEU A 1 114 ? -24.910 2.089 32.399 1.00 93.75 114 LEU A O 1
ATOM 934 N N . GLU A 1 115 ? -26.314 1.405 33.996 1.00 93.31 115 GLU A N 1
ATOM 935 C CA . GLU A 1 115 ? -27.537 1.514 33.189 1.00 93.31 115 GLU A CA 1
ATOM 936 C C . GLU A 1 115 ? -27.776 2.932 32.666 1.00 93.31 115 GLU A C 1
ATOM 938 O O . GLU A 1 115 ? -28.213 3.114 31.533 1.00 93.31 115 GLU A O 1
ATOM 943 N N . THR A 1 116 ? -27.473 3.946 33.477 1.00 94.44 116 THR A N 1
ATOM 944 C CA . THR A 1 116 ? -27.607 5.355 33.077 1.00 94.44 116 THR A CA 1
ATOM 945 C C . THR A 1 116 ? -26.450 5.828 32.200 1.00 94.44 116 THR A C 1
ATOM 947 O O . THR A 1 116 ? -26.593 6.812 31.478 1.00 94.44 116 THR A O 1
ATOM 950 N N . GLN A 1 117 ? -25.327 5.102 32.203 1.00 95.38 117 GLN A N 1
ATOM 951 C CA . GLN A 1 117 ? -24.142 5.419 31.404 1.00 95.38 117 GLN A CA 1
ATOM 952 C C . GLN A 1 117 ? -24.207 4.865 29.974 1.00 95.38 117 GLN A C 1
ATOM 954 O O . GLN A 1 117 ? -23.370 5.247 29.161 1.00 95.38 117 GLN A O 1
ATOM 959 N N . VAL A 1 118 ? -25.181 4.009 29.629 1.00 94.88 118 VAL A N 1
ATOM 960 C CA . VAL A 1 118 ? -25.266 3.350 28.306 1.00 94.88 118 VAL A CA 1
ATOM 961 C C . VAL A 1 118 ? -25.153 4.353 27.156 1.00 94.88 118 VAL A C 1
ATOM 963 O O . VAL A 1 118 ? -24.326 4.167 26.269 1.00 94.88 118 VAL A O 1
ATOM 966 N N . GLY A 1 119 ? -25.888 5.469 27.203 1.00 95.25 119 GLY A N 1
ATOM 967 C CA . GLY A 1 119 ? -25.804 6.499 26.160 1.00 95.25 119 GLY A CA 1
ATOM 968 C C . GLY A 1 119 ? -24.401 7.106 26.015 1.00 95.25 119 GLY A C 1
ATOM 969 O O . GLY A 1 119 ? -23.932 7.319 24.898 1.00 95.25 119 GL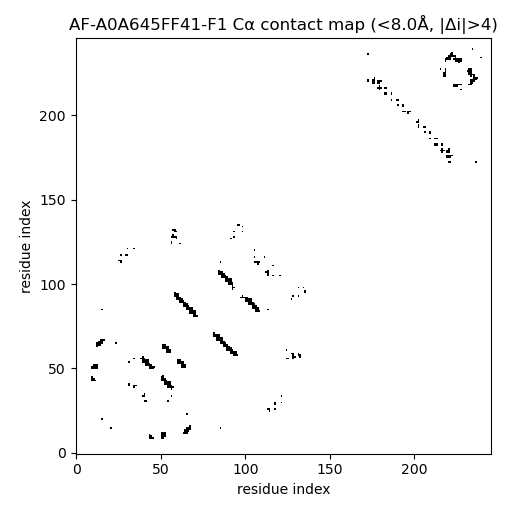Y A O 1
ATOM 970 N N . LYS A 1 120 ? -23.699 7.325 27.134 1.00 96.31 120 LYS A N 1
ATOM 971 C CA . LYS A 1 120 ? -22.311 7.811 27.146 1.00 96.31 120 LYS A CA 1
ATOM 972 C C . LYS A 1 120 ? -21.342 6.766 26.592 1.00 96.31 120 LYS A C 1
ATOM 974 O O . LYS A 1 120 ? -20.481 7.121 25.797 1.00 96.31 120 LYS A O 1
ATOM 979 N N . ILE A 1 121 ? -21.501 5.496 26.969 1.00 96.69 121 ILE A N 1
ATOM 980 C CA . ILE A 1 121 ? -20.682 4.382 26.466 1.00 96.69 121 ILE A CA 1
ATOM 981 C C . ILE A 1 121 ? -20.784 4.308 24.940 1.00 96.69 121 ILE A C 1
ATOM 983 O O . ILE A 1 121 ? -19.763 4.331 24.257 1.00 96.69 121 ILE A O 1
ATOM 987 N N . ILE A 1 122 ? -22.008 4.294 24.404 1.00 96.19 122 ILE A N 1
ATOM 988 C CA . ILE A 1 122 ? -22.250 4.260 22.956 1.00 96.19 122 ILE A CA 1
ATOM 989 C C . ILE A 1 122 ? -21.636 5.492 22.280 1.00 96.19 122 ILE A C 1
ATOM 991 O O . ILE A 1 122 ? -20.909 5.354 21.298 1.00 96.19 122 ILE A O 1
ATOM 995 N N . TYR A 1 123 ? -21.865 6.693 22.822 1.00 96.50 123 TYR A N 1
ATOM 996 C CA . TYR A 1 123 ? -21.277 7.923 22.286 1.00 96.50 123 TYR A CA 1
ATOM 997 C C . TYR A 1 123 ? -19.745 7.847 22.210 1.00 96.50 123 TYR A C 1
ATOM 999 O O . TYR A 1 123 ? -19.164 8.120 21.158 1.00 96.50 123 TYR A O 1
ATOM 1007 N N . ASP A 1 124 ? -19.090 7.431 23.294 1.00 96.31 124 ASP A N 1
ATOM 1008 C CA . ASP A 1 124 ? -17.636 7.309 23.340 1.00 96.31 124 ASP A CA 1
ATOM 1009 C C . ASP A 1 124 ? -17.135 6.275 22.315 1.00 96.31 124 ASP A C 1
ATOM 1011 O O . ASP A 1 124 ? -16.152 6.535 21.617 1.00 96.31 124 ASP A O 1
ATOM 1015 N N . MET A 1 125 ? -17.834 5.142 22.143 1.00 95.69 125 MET A N 1
ATOM 1016 C CA . MET A 1 125 ? -17.511 4.163 21.097 1.00 95.69 125 MET A CA 1
ATOM 1017 C C . MET A 1 125 ? -17.555 4.797 19.700 1.00 95.69 125 MET A C 1
ATOM 1019 O O . MET A 1 125 ? -16.616 4.625 18.923 1.00 95.69 125 MET A O 1
ATOM 1023 N N . PHE A 1 126 ? -18.584 5.586 19.380 1.00 95.06 126 PHE A N 1
ATOM 1024 C CA . PHE A 1 126 ? -18.676 6.280 18.089 1.00 95.06 126 PHE A CA 1
ATOM 1025 C C . PHE A 1 126 ? -17.587 7.335 17.901 1.00 95.06 126 PHE A C 1
ATOM 1027 O O . PHE A 1 126 ? -17.046 7.467 16.801 1.00 95.06 126 PHE A O 1
ATOM 1034 N N . VAL A 1 127 ? -17.219 8.077 18.947 1.00 94.56 127 VAL A N 1
ATOM 1035 C CA . VAL A 1 127 ? -16.099 9.030 18.880 1.00 94.56 127 VAL A CA 1
ATOM 1036 C C . VAL A 1 127 ? -14.804 8.308 18.509 1.00 94.56 127 VAL A C 1
ATOM 1038 O O . VAL A 1 127 ? -14.031 8.799 17.685 1.00 94.56 127 VAL A O 1
ATOM 1041 N N . VAL A 1 128 ? -14.562 7.137 19.093 1.00 93.50 128 VAL A N 1
ATOM 1042 C CA . VAL A 1 128 ? -13.372 6.327 18.808 1.00 93.50 128 VAL A CA 1
ATOM 1043 C C . VAL A 1 128 ? -13.436 5.725 17.408 1.00 93.50 128 VAL A C 1
ATOM 1045 O O . VAL A 1 128 ? -12.464 5.827 16.659 1.00 93.50 128 VAL A O 1
ATOM 1048 N N . ALA A 1 129 ? -14.587 5.178 17.017 1.00 92.88 129 ALA A N 1
ATOM 1049 C CA . ALA A 1 129 ? -14.779 4.583 15.700 1.00 92.88 129 ALA A CA 1
ATOM 1050 C C . ALA A 1 129 ? -14.582 5.599 14.563 1.00 92.88 129 ALA A C 1
ATOM 1052 O O . ALA A 1 129 ? -13.889 5.309 13.588 1.00 92.88 129 ALA A O 1
ATOM 1053 N N . ASN A 1 130 ? -15.093 6.824 14.724 1.00 92.75 130 ASN A N 1
ATOM 1054 C CA . ASN A 1 130 ? -14.888 7.913 13.765 1.00 92.75 130 ASN A CA 1
ATOM 1055 C C . ASN A 1 130 ? -13.418 8.343 13.657 1.00 92.75 130 ASN A C 1
ATOM 1057 O O . ASN A 1 130 ? -12.937 8.651 12.563 1.00 92.75 130 ASN A O 1
ATOM 1061 N N . LYS A 1 131 ? -12.679 8.350 14.776 1.00 91.38 131 LYS A N 1
ATOM 1062 C CA . LYS A 1 131 ? -11.235 8.630 14.759 1.00 91.38 131 LYS A CA 1
ATOM 1063 C C . LYS A 1 131 ? -10.473 7.569 13.968 1.00 91.38 131 LYS A C 1
ATOM 1065 O O . LYS A 1 131 ? -9.641 7.937 13.145 1.00 91.38 131 LYS A O 1
ATOM 1070 N N . HIS A 1 132 ? -10.771 6.286 14.181 1.00 90.75 132 HIS A N 1
ATOM 1071 C CA . HIS A 1 132 ? -10.169 5.203 13.399 1.00 90.75 132 HIS A CA 1
ATOM 1072 C C . HIS A 1 132 ? -10.505 5.325 11.912 1.00 90.75 132 HIS A C 1
ATOM 1074 O O . HIS A 1 132 ? -9.582 5.330 11.104 1.00 90.75 132 HIS A O 1
ATOM 1080 N N . LEU A 1 133 ? -11.779 5.543 11.558 1.00 89.44 133 LEU A N 1
ATOM 1081 C CA . LEU A 1 133 ? -12.184 5.745 10.163 1.00 89.44 133 LEU A CA 1
ATOM 1082 C C . LEU A 1 133 ? -11.390 6.882 9.502 1.00 89.44 133 LEU A C 1
ATOM 1084 O O . LEU A 1 133 ? -10.851 6.710 8.415 1.00 89.44 133 LEU A O 1
ATOM 1088 N N . THR A 1 134 ? -11.266 8.027 10.178 1.00 90.00 134 THR A N 1
ATOM 1089 C CA . THR A 1 134 ? -10.536 9.184 9.639 1.00 90.00 134 THR A CA 1
ATOM 1090 C C . THR A 1 134 ? -9.060 8.864 9.390 1.00 90.00 134 THR A C 1
ATOM 1092 O O . THR A 1 134 ? -8.494 9.280 8.381 1.00 90.00 134 THR A O 1
ATOM 1095 N 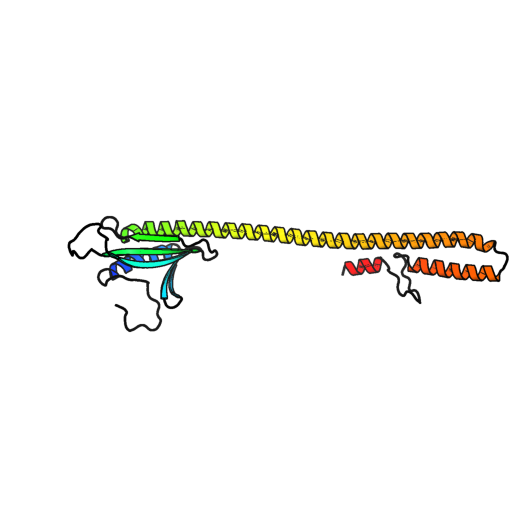N . ILE A 1 135 ? -8.419 8.132 10.306 1.00 88.75 135 ILE A N 1
ATOM 1096 C CA . ILE A 1 135 ? -7.016 7.721 10.166 1.00 88.75 135 ILE A CA 1
ATOM 1097 C C . ILE A 1 135 ? -6.853 6.741 9.001 1.00 88.75 135 ILE A C 1
ATOM 1099 O O . ILE A 1 135 ? -5.916 6.887 8.215 1.00 88.75 135 ILE A O 1
ATOM 1103 N N . ASP A 1 136 ? -7.757 5.769 8.886 1.00 86.56 136 ASP A N 1
ATOM 1104 C CA . ASP A 1 136 ? -7.724 4.754 7.835 1.00 86.56 136 ASP A CA 1
ATOM 1105 C C . ASP A 1 136 ? -7.914 5.403 6.448 1.00 86.56 136 ASP A C 1
ATOM 1107 O O . ASP A 1 136 ? -7.102 5.180 5.551 1.00 86.56 136 ASP A O 1
ATOM 1111 N N . GLU A 1 137 ? -8.891 6.308 6.294 1.00 89.44 137 GLU A N 1
ATOM 1112 C CA . GLU A 1 137 ? -9.114 7.055 5.044 1.00 89.44 137 GLU A CA 1
ATOM 1113 C C . GLU A 1 137 ? -7.920 7.935 4.646 1.00 89.44 137 GLU A C 1
ATOM 1115 O O . GLU A 1 137 ? -7.600 8.076 3.462 1.00 89.44 137 GLU A O 1
ATOM 1120 N N . LEU A 1 138 ? -7.271 8.584 5.619 1.00 90.69 138 LEU A N 1
ATOM 1121 C CA . LEU A 1 138 ? -6.110 9.431 5.349 1.00 90.69 138 LEU A CA 1
ATOM 1122 C C . LEU A 1 138 ? -4.932 8.610 4.826 1.00 90.69 138 LEU A C 1
ATOM 1124 O O . LEU A 1 138 ? -4.296 9.031 3.857 1.00 90.69 138 LEU A O 1
ATOM 1128 N N . LYS A 1 139 ? -4.683 7.443 5.427 1.00 88.50 139 LYS A N 1
ATOM 1129 C CA . LYS A 1 139 ? -3.640 6.518 4.974 1.00 88.50 139 LYS A CA 1
ATOM 1130 C C . LYS A 1 139 ? -3.931 5.988 3.580 1.00 88.50 139 LYS A C 1
ATOM 1132 O O . LYS A 1 139 ? -3.062 6.073 2.723 1.00 88.50 139 LYS A O 1
ATOM 1137 N N . GLU A 1 140 ? -5.160 5.555 3.308 1.00 89.44 140 GLU A N 1
ATOM 1138 C CA . GLU A 1 140 ? -5.538 5.077 1.973 1.00 89.44 140 GLU A CA 1
ATOM 1139 C C . GLU A 1 140 ? -5.335 6.165 0.901 1.00 89.44 140 GLU A C 1
ATOM 1141 O O . GLU A 1 140 ? -4.793 5.908 -0.177 1.00 89.44 140 GLU A O 1
ATOM 1146 N N . ARG A 1 141 ? -5.701 7.421 1.198 1.00 92.50 141 ARG A N 1
ATOM 1147 C CA . ARG A 1 141 ? -5.461 8.557 0.287 1.00 92.50 141 ARG A CA 1
ATOM 1148 C C . ARG A 1 141 ? -3.978 8.870 0.097 1.00 92.50 141 ARG A C 1
ATOM 1150 O O . ARG A 1 141 ? -3.597 9.379 -0.957 1.00 92.50 141 ARG A O 1
ATOM 1157 N N . GLU A 1 142 ? -3.145 8.665 1.108 1.00 93.06 142 GLU A N 1
ATOM 1158 C CA . GLU A 1 142 ? -1.695 8.840 1.006 1.00 93.06 142 GLU A CA 1
ATOM 1159 C C . GLU A 1 142 ? -1.065 7.729 0.163 1.00 93.06 142 GLU A C 1
ATOM 1161 O O . GLU A 1 142 ? -0.434 8.032 -0.848 1.00 93.06 142 GLU A O 1
ATOM 1166 N N . GLU A 1 143 ? -1.360 6.468 0.474 1.00 92.31 143 GLU A N 1
ATOM 1167 C CA . GLU A 1 143 ? -0.889 5.299 -0.275 1.00 92.31 143 GLU A CA 1
ATOM 1168 C C . GLU A 1 143 ? -1.295 5.364 -1.751 1.00 92.31 143 GLU A C 1
ATOM 1170 O O . GLU A 1 143 ? -0.483 5.095 -2.642 1.00 92.31 143 GLU A O 1
ATOM 1175 N N . LYS A 1 144 ? -2.532 5.793 -2.033 1.00 95.19 144 LYS A N 1
ATOM 1176 C CA . LYS A 1 144 ? -3.012 5.993 -3.403 1.00 95.19 144 LYS A CA 1
ATOM 1177 C C . LYS A 1 144 ? -2.219 7.074 -4.139 1.00 95.19 144 LYS A C 1
ATOM 1179 O O . LYS A 1 144 ? -1.819 6.849 -5.279 1.00 95.19 144 LYS A O 1
ATOM 1184 N N . ARG A 1 145 ? -1.948 8.219 -3.501 1.00 95.19 145 ARG A N 1
ATOM 1185 C CA . ARG A 1 145 ? -1.138 9.297 -4.101 1.00 95.19 145 ARG A CA 1
ATOM 1186 C C . ARG A 1 145 ? 0.289 8.839 -4.386 1.00 95.19 145 ARG A C 1
ATOM 1188 O O . ARG A 1 145 ? 0.810 9.104 -5.464 1.00 95.19 145 ARG A O 1
ATOM 1195 N N . GLU A 1 146 ? 0.909 8.124 -3.451 1.00 95.50 146 GLU A N 1
ATOM 1196 C CA . GLU A 1 146 ? 2.254 7.576 -3.638 1.00 95.50 146 GLU A CA 1
ATOM 1197 C C . GLU A 1 146 ? 2.308 6.521 -4.744 1.00 95.50 146 GLU A C 1
ATOM 1199 O O . GLU A 1 146 ? 3.303 6.417 -5.464 1.00 95.50 146 GLU A O 1
ATOM 1204 N N . TRP A 1 147 ? 1.264 5.703 -4.873 1.00 95.25 147 TRP A N 1
ATOM 1205 C CA . TRP A 1 147 ? 1.158 4.723 -5.946 1.00 95.25 147 TRP A CA 1
ATOM 1206 C C . TRP A 1 147 ? 1.000 5.400 -7.313 1.00 95.25 147 TR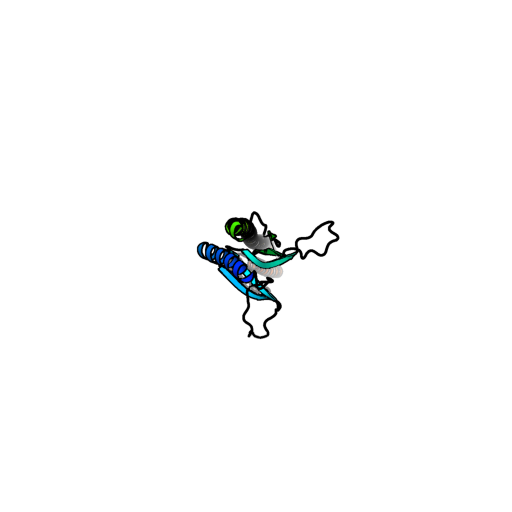P A C 1
ATOM 1208 O O . TRP A 1 147 ? 1.752 5.077 -8.231 1.00 95.25 147 TRP A O 1
ATOM 1218 N N . GLU A 1 148 ? 0.102 6.381 -7.434 1.00 96.19 148 GLU A N 1
ATOM 1219 C CA . GLU A 1 148 ? -0.110 7.146 -8.671 1.00 96.19 148 GLU A CA 1
ATOM 1220 C C . GLU A 1 148 ? 1.157 7.902 -9.109 1.00 96.19 148 GLU A C 1
ATOM 1222 O O . GLU A 1 148 ? 1.500 7.903 -10.294 1.00 96.19 148 GLU A O 1
ATOM 1227 N N . GLU A 1 149 ? 1.891 8.505 -8.168 1.00 95.81 149 GLU A N 1
ATOM 1228 C CA . GLU A 1 149 ? 3.151 9.189 -8.474 1.00 95.81 149 GLU A CA 1
ATOM 1229 C C . GLU A 1 149 ? 4.235 8.198 -8.916 1.00 95.81 149 GLU A C 1
ATOM 1231 O O . GLU A 1 149 ? 4.920 8.437 -9.910 1.00 95.81 149 GLU A O 1
ATOM 1236 N N . ARG A 1 150 ? 4.357 7.041 -8.250 1.00 95.81 150 ARG A N 1
ATOM 1237 C CA . ARG A 1 150 ? 5.286 5.984 -8.684 1.00 95.81 150 ARG A CA 1
ATOM 1238 C C . ARG A 1 150 ? 4.962 5.486 -10.087 1.00 95.81 150 ARG A C 1
ATOM 1240 O O . ARG A 1 150 ? 5.882 5.319 -10.883 1.00 95.81 150 ARG A O 1
ATOM 1247 N N . GLU A 1 151 ? 3.688 5.288 -10.413 1.00 95.94 151 GLU A N 1
ATOM 1248 C CA . GLU A 1 151 ? 3.273 4.908 -11.768 1.00 95.94 151 GLU A CA 1
ATOM 1249 C C . GLU A 1 151 ? 3.630 5.963 -12.804 1.00 95.94 151 GLU A C 1
ATOM 1251 O O . GLU A 1 151 ? 4.189 5.636 -13.854 1.00 95.94 151 GLU A O 1
ATOM 1256 N N . ARG A 1 152 ? 3.385 7.236 -12.490 1.00 95.88 152 ARG A N 1
ATOM 1257 C CA . ARG A 1 152 ? 3.768 8.345 -13.361 1.00 95.88 152 ARG A CA 1
ATOM 1258 C C . ARG A 1 152 ? 5.276 8.361 -13.618 1.00 95.88 152 ARG A C 1
ATOM 1260 O O . ARG A 1 152 ? 5.684 8.493 -14.772 1.00 95.88 152 ARG A O 1
ATOM 1267 N N . GLN A 1 153 ? 6.093 8.207 -12.576 1.00 95.38 153 GLN A N 1
ATOM 1268 C CA . GLN A 1 153 ? 7.551 8.185 -12.715 1.00 95.38 153 GLN A CA 1
ATOM 1269 C C . GLN A 1 153 ? 8.025 6.978 -13.528 1.00 95.38 153 GLN A C 1
ATOM 1271 O O . GLN A 1 153 ? 8.830 7.147 -14.441 1.00 95.38 153 GLN A O 1
ATOM 1276 N N . ARG A 1 154 ? 7.471 5.781 -13.286 1.00 94.94 154 ARG A N 1
ATOM 1277 C CA . ARG A 1 154 ? 7.787 4.583 -14.084 1.00 94.94 154 ARG A CA 1
ATOM 1278 C C . ARG A 1 154 ? 7.482 4.786 -15.565 1.00 94.94 154 ARG A C 1
ATOM 1280 O O . ARG A 1 154 ? 8.323 4.478 -16.408 1.00 94.94 154 ARG A O 1
ATOM 1287 N N . HIS A 1 155 ? 6.314 5.340 -15.880 1.00 94.25 155 HIS A N 1
ATOM 1288 C CA . HIS A 1 155 ? 5.927 5.623 -17.260 1.00 94.25 155 HIS A CA 1
ATOM 1289 C C . HIS A 1 155 ? 6.865 6.650 -17.912 1.00 94.25 155 HIS A C 1
ATOM 1291 O O . HIS A 1 155 ? 7.328 6.446 -19.033 1.00 94.25 155 HIS A O 1
ATOM 1297 N N . LEU A 1 156 ? 7.201 7.732 -17.201 1.00 95.06 156 LEU A N 1
ATOM 1298 C CA . LEU A 1 156 ? 8.112 8.759 -17.708 1.00 95.06 156 LEU A CA 1
ATOM 1299 C C . LEU A 1 156 ? 9.531 8.216 -17.930 1.00 95.06 156 LEU A C 1
ATOM 1301 O O . LEU A 1 156 ? 10.158 8.529 -18.941 1.00 95.06 156 LEU A O 1
ATOM 1305 N N . GLU A 1 157 ? 10.037 7.381 -17.022 1.00 94.38 157 GLU A N 1
ATOM 1306 C CA . GLU A 1 157 ? 11.326 6.708 -17.185 1.00 94.38 157 GLU A CA 1
ATOM 1307 C C . GLU A 1 157 ? 11.333 5.762 -18.384 1.00 94.38 157 GLU A C 1
ATOM 1309 O O . GLU A 1 157 ? 12.320 5.721 -19.118 1.00 94.38 157 GLU A O 1
ATOM 1314 N N . GLN A 1 158 ? 10.245 5.023 -18.608 1.00 93.69 158 GLN A N 1
ATOM 1315 C CA . GLN A 1 158 ? 10.122 4.129 -19.754 1.00 93.69 158 GLN A CA 1
ATOM 1316 C C . GLN A 1 158 ? 10.105 4.909 -21.072 1.00 93.69 158 GLN A C 1
ATOM 1318 O O . GLN A 1 158 ? 10.870 4.576 -21.976 1.00 93.69 158 GLN A O 1
ATOM 1323 N N . MET A 1 159 ? 9.322 5.990 -21.152 1.00 92.94 159 MET A N 1
ATOM 1324 C CA . MET A 1 159 ? 9.339 6.889 -22.310 1.00 92.94 159 MET A CA 1
ATOM 1325 C C . MET A 1 159 ? 10.733 7.476 -22.542 1.00 92.94 159 MET A C 1
ATOM 1327 O O . MET A 1 159 ? 11.226 7.477 -23.664 1.00 92.94 159 MET A O 1
ATOM 1331 N N . ARG A 1 160 ? 11.407 7.930 -21.478 1.00 92.62 160 ARG A N 1
ATOM 1332 C CA . ARG A 1 160 ? 12.752 8.506 -21.576 1.00 92.62 160 ARG A CA 1
ATOM 1333 C C . ARG A 1 160 ? 13.788 7.489 -22.049 1.00 92.62 160 ARG A C 1
ATOM 1335 O O . ARG A 1 160 ? 14.675 7.855 -22.812 1.00 92.62 160 ARG A O 1
ATOM 1342 N N . LYS A 1 161 ? 13.710 6.237 -21.589 1.00 92.88 161 LYS A N 1
ATOM 1343 C CA . LYS A 1 161 ? 14.593 5.161 -22.058 1.00 92.88 161 LYS A CA 1
ATOM 1344 C C . LYS A 1 161 ? 14.376 4.880 -23.541 1.00 92.88 161 LYS A C 1
ATOM 1346 O O . LYS A 1 161 ? 15.361 4.870 -24.270 1.00 92.88 161 LYS A O 1
ATOM 1351 N N . GLY A 1 162 ? 13.120 4.758 -23.975 1.00 90.69 162 GLY A N 1
ATOM 1352 C CA . GLY A 1 162 ? 12.789 4.587 -25.391 1.00 90.69 162 GLY A CA 1
ATOM 1353 C C . GLY A 1 162 ? 13.318 5.735 -26.255 1.00 90.69 162 GLY A C 1
ATOM 1354 O O . GLY A 1 162 ? 13.990 5.496 -27.252 1.00 90.69 162 GLY A O 1
ATOM 1355 N N . GLU A 1 163 ? 13.125 6.983 -25.820 1.00 92.25 163 GLU A N 1
ATOM 1356 C CA . GLU A 1 163 ? 13.625 8.163 -26.540 1.00 92.25 163 GLU A CA 1
ATOM 1357 C C . GLU A 1 163 ? 15.162 8.179 -26.642 1.00 92.25 163 GLU A C 1
ATOM 1359 O O . GLU A 1 163 ? 15.722 8.502 -27.687 1.00 92.25 163 GLU A O 1
ATOM 1364 N N . LEU A 1 164 ? 15.869 7.808 -25.567 1.00 93.44 164 LEU A N 1
ATOM 1365 C CA . LEU A 1 164 ? 17.335 7.735 -25.564 1.00 93.44 164 LEU A CA 1
ATOM 1366 C C . LEU A 1 164 ? 17.870 6.616 -26.467 1.00 93.44 164 LEU A C 1
ATOM 1368 O O . LEU A 1 164 ? 18.918 6.787 -27.093 1.00 93.44 164 LEU A O 1
ATOM 1372 N N . GLU A 1 165 ? 17.180 5.479 -26.530 1.00 91.25 165 GLU A N 1
ATOM 1373 C CA . GLU A 1 165 ? 17.527 4.373 -27.426 1.00 91.25 165 GLU A CA 1
ATOM 1374 C C . GLU A 1 165 ? 17.318 4.768 -28.893 1.00 91.25 165 GLU A C 1
ATOM 1376 O O . GLU A 1 165 ? 18.247 4.621 -29.694 1.00 91.25 165 GLU A O 1
ATOM 1381 N N . ALA A 1 166 ? 16.177 5.384 -29.215 1.00 89.94 166 ALA A N 1
ATOM 1382 C CA . ALA A 1 166 ? 15.890 5.916 -30.545 1.00 89.94 166 ALA A CA 1
ATOM 1383 C C . ALA A 1 166 ? 16.908 6.992 -30.967 1.00 89.94 166 ALA A C 1
ATOM 1385 O O . ALA A 1 166 ? 17.422 6.968 -32.089 1.00 89.94 166 ALA A O 1
ATOM 1386 N N . LEU A 1 167 ? 17.276 7.900 -30.053 1.00 93.44 167 LEU A N 1
ATOM 1387 C CA . LEU A 1 167 ? 18.305 8.911 -30.303 1.00 93.44 167 LEU A CA 1
ATOM 1388 C C . LEU A 1 167 ? 19.663 8.267 -30.607 1.00 93.44 167 LEU A C 1
ATOM 1390 O O . LEU A 1 167 ? 20.336 8.657 -31.559 1.00 93.44 167 LEU A O 1
ATOM 1394 N N . ARG A 1 168 ? 20.059 7.248 -29.836 1.00 92.25 168 ARG A N 1
ATOM 1395 C CA . ARG A 1 168 ? 21.318 6.52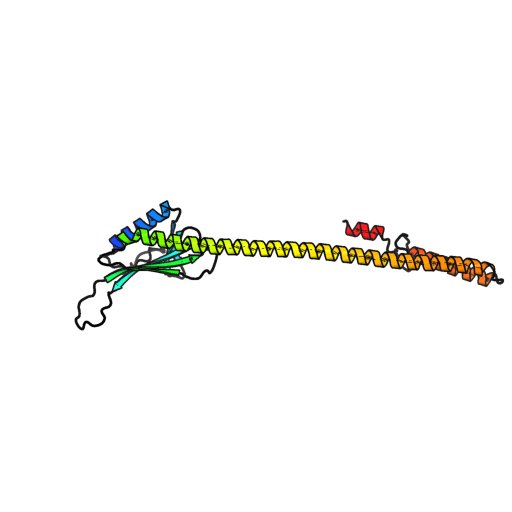5 -30.055 1.00 92.25 168 ARG A CA 1
ATOM 1396 C C . ARG A 1 168 ? 21.334 5.806 -31.405 1.00 92.25 168 ARG A C 1
ATOM 1398 O O . ARG A 1 168 ? 22.369 5.793 -32.076 1.00 92.25 168 ARG A O 1
ATOM 1405 N N . LEU A 1 169 ? 20.215 5.196 -31.797 1.00 92.19 169 LEU A N 1
ATOM 1406 C CA . LEU A 1 169 ? 20.070 4.562 -33.106 1.00 92.19 169 LEU A CA 1
ATOM 1407 C C . LEU A 1 169 ? 20.241 5.594 -34.230 1.00 92.19 169 LEU A C 1
ATOM 1409 O O . LEU A 1 169 ? 21.002 5.358 -35.172 1.00 92.19 169 LEU A O 1
ATOM 1413 N N . LEU A 1 170 ? 19.588 6.751 -34.096 1.00 92.94 170 LEU A N 1
ATOM 1414 C CA . LEU A 1 170 ? 19.673 7.851 -35.053 1.00 92.94 170 LEU A CA 1
ATOM 1415 C C . LEU A 1 170 ? 21.102 8.395 -35.185 1.00 92.94 170 LEU A C 1
ATOM 1417 O O . LEU A 1 170 ? 21.594 8.543 -36.303 1.00 92.94 170 LEU A O 1
ATOM 1421 N N . GLU A 1 171 ? 21.788 8.659 -34.070 1.00 95.50 171 GLU A N 1
ATOM 1422 C CA . GLU A 1 171 ? 23.178 9.137 -34.071 1.00 95.50 171 GLU A CA 1
ATOM 1423 C C . GLU A 1 171 ? 24.121 8.152 -34.771 1.00 95.50 171 GLU A C 1
ATOM 1425 O O . GLU A 1 171 ? 24.970 8.554 -35.576 1.00 95.50 171 GLU A O 1
ATOM 1430 N N . GLN A 1 172 ? 23.959 6.854 -34.495 1.00 94.06 172 GLN A N 1
ATOM 1431 C CA . GLN A 1 172 ? 24.767 5.812 -35.119 1.00 94.06 172 GLN A CA 1
ATOM 1432 C C . GLN A 1 172 ? 24.529 5.760 -36.630 1.00 94.06 172 GLN A C 1
ATOM 1434 O O . GLN A 1 172 ? 25.490 5.743 -37.398 1.00 94.06 172 GLN A O 1
ATOM 1439 N N . ALA A 1 173 ? 23.268 5.780 -37.064 1.00 93.94 173 ALA A N 1
ATOM 1440 C CA . ALA A 1 173 ? 22.936 5.755 -38.481 1.00 93.94 173 ALA A CA 1
ATOM 1441 C C . ALA A 1 173 ? 23.430 7.013 -39.211 1.00 93.94 173 ALA A C 1
ATOM 1443 O O . ALA A 1 173 ? 24.050 6.910 -40.266 1.00 93.94 173 ALA A O 1
ATOM 1444 N N . ALA A 1 174 ? 23.250 8.202 -38.632 1.00 95.69 174 ALA A N 1
ATOM 1445 C CA . ALA A 1 174 ? 23.778 9.437 -39.209 1.00 95.69 174 ALA A CA 1
ATOM 1446 C C . ALA A 1 174 ? 25.309 9.383 -39.368 1.00 95.69 174 ALA A C 1
ATOM 1448 O O . ALA A 1 174 ? 25.851 9.778 -40.401 1.00 95.69 174 ALA A O 1
ATOM 1449 N N . THR A 1 175 ? 26.003 8.836 -38.367 1.00 96.81 175 THR A N 1
ATOM 1450 C CA . THR A 1 175 ? 27.459 8.660 -38.390 1.00 96.81 175 THR A CA 1
ATOM 1451 C C . THR A 1 175 ? 27.903 7.673 -39.472 1.00 96.81 175 THR A C 1
ATOM 1453 O O . THR A 1 175 ? 28.890 7.918 -40.169 1.00 96.81 175 THR A O 1
ATOM 1456 N N . ASP A 1 176 ? 27.210 6.546 -39.620 1.00 95.50 176 ASP A N 1
ATOM 1457 C CA . ASP A 1 176 ? 27.569 5.522 -40.604 1.00 95.50 176 ASP A CA 1
ATOM 1458 C C . ASP A 1 176 ? 27.259 5.977 -42.036 1.00 95.50 176 ASP A C 1
ATOM 1460 O O . ASP A 1 176 ? 28.093 5.794 -42.927 1.00 95.50 176 ASP A O 1
ATOM 1464 N N . TRP A 1 177 ? 26.153 6.699 -42.233 1.00 96.94 177 TRP A N 1
ATOM 1465 C CA . TRP A 1 177 ? 25.857 7.389 -43.487 1.00 96.94 177 TRP A CA 1
ATOM 1466 C C . TRP A 1 177 ? 26.947 8.409 -43.849 1.00 96.94 177 TRP A C 1
ATOM 1468 O O . TRP A 1 177 ? 27.456 8.403 -44.970 1.00 96.94 177 TRP A O 1
ATOM 1478 N N . GLU A 1 178 ? 27.387 9.243 -42.897 1.00 97.62 178 GLU A N 1
ATOM 1479 C CA . GLU A 1 178 ? 28.447 10.228 -43.150 1.00 97.62 178 GLU A CA 1
ATOM 1480 C C . GLU A 1 178 ? 29.770 9.549 -43.550 1.00 97.62 178 GLU A C 1
ATOM 1482 O O . GLU A 1 178 ? 30.482 10.019 -44.442 1.00 97.62 178 GLU A O 1
ATOM 1487 N N . LYS A 1 179 ? 30.118 8.425 -42.912 1.00 96.69 179 LYS A N 1
ATOM 1488 C CA . LYS A 1 179 ? 31.304 7.638 -43.279 1.00 96.69 179 LYS A CA 1
ATOM 1489 C C . LYS A 1 179 ? 31.174 7.043 -44.679 1.00 96.69 179 LYS A C 1
ATOM 1491 O O . LYS A 1 179 ? 32.137 7.126 -45.441 1.00 96.69 179 LYS A O 1
ATOM 1496 N N . ALA A 1 180 ? 30.020 6.473 -45.024 1.00 96.56 180 ALA A N 1
ATOM 1497 C CA . ALA A 1 180 ? 29.765 5.942 -46.360 1.00 96.56 180 ALA A CA 1
ATOM 1498 C C . ALA A 1 180 ? 29.919 7.039 -47.424 1.00 96.56 180 ALA A C 1
ATOM 1500 O O . ALA A 1 180 ? 30.650 6.865 -48.400 1.00 96.56 180 ALA A O 1
ATOM 1501 N N . GLU A 1 181 ? 29.343 8.216 -47.178 1.00 97.19 181 GLU A N 1
ATOM 1502 C CA . GLU A 1 181 ? 29.457 9.369 -48.069 1.00 97.19 181 GLU A CA 1
ATOM 1503 C C . GLU A 1 181 ? 30.908 9.856 -48.207 1.00 97.19 181 GLU A C 1
ATOM 1505 O O . GLU A 1 181 ? 31.381 10.136 -49.311 1.00 97.19 181 GLU A O 1
ATOM 1510 N N . LYS A 1 182 ? 31.674 9.891 -47.109 1.00 97.44 182 LYS A N 1
ATOM 1511 C CA . LYS A 1 182 ? 33.115 10.198 -47.150 1.00 97.44 182 LYS A CA 1
ATOM 1512 C C . LYS A 1 182 ? 33.884 9.208 -48.028 1.00 97.44 182 LYS A C 1
ATOM 1514 O O . LYS A 1 182 ? 34.740 9.641 -48.802 1.00 97.44 182 LYS A O 1
ATOM 1519 N N . ILE A 1 183 ? 33.578 7.910 -47.944 1.00 96.62 183 ILE A N 1
ATOM 1520 C CA . ILE A 1 183 ? 34.215 6.877 -48.774 1.00 96.62 183 ILE A CA 1
ATOM 1521 C C . ILE A 1 183 ? 33.846 7.067 -50.250 1.00 96.62 183 ILE A C 1
ATOM 1523 O O . ILE A 1 183 ? 34.746 7.074 -51.089 1.00 96.62 183 ILE A O 1
ATOM 1527 N N . ARG A 1 184 ? 32.567 7.302 -50.577 1.00 95.38 184 ARG A N 1
ATOM 1528 C CA . ARG A 1 184 ? 32.111 7.552 -51.960 1.00 95.38 184 ARG A CA 1
ATOM 1529 C C . ARG A 1 184 ? 32.792 8.772 -52.573 1.00 95.38 184 ARG A C 1
ATOM 1531 O O . ARG A 1 184 ? 33.362 8.686 -53.658 1.00 95.38 184 ARG A O 1
ATOM 1538 N N . ARG A 1 185 ? 32.842 9.888 -51.839 1.00 96.12 185 ARG A N 1
ATOM 1539 C CA . ARG A 1 185 ? 33.525 11.115 -52.287 1.00 96.12 185 ARG A CA 1
ATOM 1540 C C . ARG A 1 185 ? 35.022 10.897 -52.499 1.00 96.12 185 ARG A C 1
ATOM 1542 O O . ARG A 1 185 ? 35.591 11.416 -53.459 1.00 96.12 185 ARG A O 1
ATOM 1549 N N . PHE A 1 186 ? 35.670 10.133 -51.620 1.00 95.19 186 PHE A N 1
ATOM 1550 C CA . PHE A 1 186 ? 37.071 9.756 -51.793 1.00 95.19 186 PHE A CA 1
ATOM 1551 C C . PHE A 1 186 ? 37.276 8.885 -53.040 1.00 95.19 186 PHE A C 1
ATOM 1553 O O . PHE A 1 186 ? 38.184 9.159 -53.829 1.00 95.19 186 PHE A O 1
ATOM 1560 N N . ALA A 1 187 ? 36.410 7.892 -53.258 1.00 93.94 187 ALA A N 1
ATOM 1561 C CA . ALA A 1 187 ? 36.441 7.041 -54.440 1.00 93.94 187 ALA A CA 1
ATOM 1562 C C . ALA A 1 187 ? 36.254 7.863 -55.730 1.00 93.94 187 ALA A C 1
ATOM 1564 O O . ALA A 1 187 ? 37.029 7.725 -56.676 1.00 93.94 187 ALA A O 1
ATOM 1565 N N . ASP A 1 188 ? 35.319 8.810 -55.758 1.00 93.06 188 ASP A N 1
ATOM 1566 C CA . ASP A 1 188 ? 35.121 9.696 -56.909 1.00 93.06 188 ASP A CA 1
ATOM 1567 C C . ASP A 1 188 ? 36.359 10.542 -57.233 1.00 93.06 188 ASP A C 1
ATOM 1569 O O . ASP A 1 188 ? 36.734 10.690 -58.404 1.00 93.06 188 ASP A O 1
ATOM 1573 N N . CYS A 1 189 ? 37.028 11.077 -56.208 1.00 93.88 189 CYS A N 1
ATOM 1574 C CA . CYS A 1 189 ? 38.293 11.791 -56.369 1.00 93.88 189 CYS A CA 1
ATOM 1575 C C . CYS A 1 189 ? 39.393 10.869 -56.914 1.00 93.88 189 CYS A C 1
ATOM 1577 O O . CYS A 1 189 ? 40.071 11.221 -57.884 1.00 93.88 189 CYS A O 1
ATOM 1579 N N . MET A 1 190 ? 39.540 9.670 -56.343 1.00 92.62 190 MET A N 1
ATOM 1580 C CA . MET A 1 190 ? 40.544 8.692 -56.763 1.00 92.62 190 MET A CA 1
ATOM 1581 C C . MET A 1 190 ? 40.312 8.224 -58.206 1.00 92.62 190 MET A C 1
ATOM 1583 O O . MET A 1 190 ? 41.257 8.135 -58.987 1.00 92.62 190 MET A O 1
ATOM 1587 N N . LYS A 1 191 ? 39.056 8.010 -58.612 1.00 91.38 191 LYS A N 1
ATOM 1588 C CA . LYS A 1 191 ? 38.682 7.606 -59.976 1.00 91.38 191 LYS A CA 1
ATOM 1589 C C . LYS A 1 191 ? 39.171 8.593 -61.036 1.00 91.38 191 LYS A C 1
ATOM 1591 O O . LYS A 1 191 ? 39.521 8.175 -62.138 1.00 91.38 191 LYS A O 1
ATOM 1596 N N . ARG A 1 192 ? 39.214 9.894 -60.718 1.00 91.25 192 ARG A N 1
ATOM 1597 C CA . ARG A 1 192 ? 39.760 10.929 -61.615 1.00 91.25 192 ARG A CA 1
ATOM 1598 C C . ARG A 1 192 ? 41.274 10.796 -61.758 1.00 91.25 192 ARG A C 1
ATOM 1600 O O . ARG A 1 192 ? 41.761 10.817 -62.880 1.00 91.25 192 ARG A O 1
ATOM 1607 N N . GLN A 1 193 ? 41.985 10.573 -60.654 1.00 90.81 193 GLN A N 1
ATOM 1608 C CA . GLN A 1 193 ? 43.444 10.407 -60.648 1.00 90.81 193 GLN A CA 1
ATOM 1609 C C . GLN A 1 193 ? 43.894 9.107 -61.332 1.00 90.81 193 GLN A C 1
ATOM 1611 O O . GLN A 1 193 ? 44.892 9.093 -62.045 1.00 90.81 193 GLN A O 1
ATOM 1616 N N . ILE A 1 194 ? 43.132 8.017 -61.188 1.00 90.38 194 ILE A N 1
ATOM 1617 C CA . ILE A 1 194 ? 43.437 6.725 -61.824 1.00 90.38 194 ILE A CA 1
ATOM 1618 C C . ILE A 1 194 ? 43.496 6.842 -63.360 1.00 90.38 194 ILE A C 1
ATOM 1620 O O . ILE A 1 194 ? 44.286 6.144 -63.996 1.00 90.38 194 ILE A O 1
ATOM 1624 N N . ARG A 1 195 ? 42.707 7.740 -63.970 1.00 85.81 195 ARG A N 1
ATOM 1625 C CA . ARG A 1 195 ? 42.714 7.965 -65.431 1.00 85.81 195 ARG A CA 1
ATOM 1626 C C . ARG A 1 195 ? 44.061 8.467 -65.952 1.00 85.81 195 ARG A C 1
ATOM 1628 O O . ARG A 1 195 ? 44.376 8.232 -67.112 1.00 85.81 195 ARG A O 1
ATOM 1635 N N . GLU A 1 196 ? 44.847 9.120 -65.104 1.00 89.06 196 GLU A N 1
ATOM 1636 C CA . GLU A 1 196 ? 46.157 9.679 -65.449 1.00 89.06 196 GLU A CA 1
ATOM 1637 C C . GLU A 1 196 ? 47.302 8.669 -65.243 1.00 89.06 196 GLU A C 1
ATOM 1639 O O . GLU A 1 196 ? 48.442 8.937 -65.615 1.00 89.06 196 GLU A O 1
ATOM 1644 N N . VAL A 1 197 ? 47.022 7.480 -64.688 1.00 88.81 197 VAL A N 1
ATOM 1645 C CA . VAL A 1 197 ? 48.028 6.432 -64.450 1.00 88.81 197 VAL A CA 1
ATOM 1646 C C . VAL A 1 197 ? 48.424 5.779 -65.780 1.00 88.81 197 VAL A C 1
ATOM 1648 O O . VAL A 1 197 ? 47.558 5.192 -66.426 1.00 88.81 197 VAL A O 1
ATOM 1651 N N . PRO A 1 198 ? 49.705 5.806 -66.197 1.00 81.94 198 PRO A N 1
ATOM 1652 C CA . PRO A 1 198 ? 50.125 5.328 -67.519 1.00 81.94 198 PRO A CA 1
ATOM 1653 C C . PRO A 1 198 ? 50.208 3.798 -67.638 1.00 81.94 198 PRO A C 1
ATOM 1655 O O . PRO A 1 198 ? 50.061 3.261 -68.731 1.00 81.94 198 PRO A O 1
ATOM 1658 N N . ASN A 1 199 ? 50.439 3.081 -66.533 1.00 93.25 199 ASN A N 1
ATOM 1659 C CA . ASN A 1 199 ? 50.517 1.619 -66.530 1.00 93.25 199 ASN A CA 1
ATOM 1660 C C . ASN A 1 199 ? 49.113 1.001 -66.404 1.00 93.25 199 ASN A C 1
ATOM 1662 O O . ASN A 1 199 ? 48.462 1.147 -65.367 1.00 93.25 199 ASN A O 1
ATOM 1666 N N . GLU A 1 200 ? 48.679 0.269 -67.433 1.00 87.88 200 GLU A N 1
ATOM 1667 C CA . GLU A 1 200 ? 47.362 -0.385 -67.479 1.00 87.88 200 GLU A CA 1
ATOM 1668 C C . GLU A 1 200 ? 47.144 -1.420 -66.371 1.00 87.88 200 GLU A C 1
ATOM 1670 O O . GLU A 1 200 ? 46.076 -1.468 -65.764 1.00 87.88 200 GLU A O 1
ATOM 1675 N N . GLU A 1 201 ? 48.152 -2.228 -66.046 1.00 90.19 201 GLU A N 1
ATOM 1676 C CA . GLU A 1 201 ? 48.043 -3.243 -64.995 1.00 90.19 201 GLU A CA 1
ATOM 1677 C C . GLU A 1 201 ? 47.840 -2.592 -63.620 1.00 90.19 201 GLU A C 1
ATOM 1679 O O . GLU A 1 201 ? 46.994 -3.009 -62.824 1.00 90.19 201 GLU A O 1
ATOM 1684 N N . THR A 1 202 ? 48.571 -1.507 -63.357 1.00 88.44 202 THR A N 1
ATOM 1685 C CA . THR A 1 202 ? 48.411 -0.723 -62.123 1.00 88.44 202 THR A CA 1
ATOM 1686 C C . THR A 1 202 ? 47.041 -0.051 -62.080 1.00 88.44 202 THR A C 1
ATOM 1688 O O . THR A 1 202 ? 46.371 -0.082 -61.047 1.00 88.44 202 THR A O 1
ATOM 1691 N N . ARG A 1 203 ? 46.585 0.495 -63.211 1.00 90.69 203 ARG A N 1
ATOM 1692 C CA . ARG A 1 203 ? 45.264 1.111 -63.341 1.00 90.69 203 ARG A CA 1
ATOM 1693 C C . ARG A 1 203 ? 44.142 0.118 -63.034 1.00 90.69 203 ARG A C 1
ATOM 1695 O O . ARG A 1 203 ? 43.266 0.431 -62.233 1.00 90.69 203 ARG A O 1
ATOM 1702 N N . MET A 1 204 ? 44.192 -1.090 -63.600 1.00 89.94 204 MET A N 1
ATOM 1703 C CA . MET A 1 204 ? 43.192 -2.134 -63.345 1.00 89.94 204 MET A CA 1
ATOM 1704 C C . MET A 1 204 ? 43.146 -2.556 -61.872 1.00 89.94 204 MET A C 1
ATOM 1706 O O . MET A 1 204 ? 42.063 -2.722 -61.313 1.00 89.94 204 MET A O 1
ATOM 1710 N N . ARG A 1 205 ? 44.304 -2.690 -61.211 1.00 91.31 205 ARG A N 1
ATOM 1711 C CA . ARG A 1 205 ? 44.360 -3.013 -59.774 1.00 91.31 205 ARG A CA 1
ATOM 1712 C C . ARG A 1 205 ? 43.720 -1.925 -58.910 1.00 91.31 205 ARG A C 1
ATOM 1714 O O . ARG A 1 205 ? 43.005 -2.253 -57.966 1.00 91.31 205 ARG A O 1
ATOM 1721 N N . LEU A 1 206 ? 43.961 -0.655 -59.237 1.00 91.69 206 LEU A N 1
ATOM 1722 C CA . LEU A 1 206 ? 43.369 0.480 -58.527 1.00 91.69 206 LEU A CA 1
ATOM 1723 C C . LEU A 1 206 ? 41.856 0.573 -58.754 1.00 91.69 206 LEU A C 1
ATOM 1725 O O . LEU A 1 206 ? 41.127 0.803 -57.796 1.00 91.69 206 LEU A O 1
ATOM 1729 N N . LEU A 1 207 ? 41.374 0.334 -59.980 1.00 92.44 207 LEU A N 1
ATOM 1730 C CA . LEU A 1 207 ? 39.934 0.277 -60.268 1.00 92.44 207 LEU A CA 1
ATOM 1731 C C . LEU A 1 207 ? 39.243 -0.843 -59.484 1.00 92.44 207 LEU A C 1
ATOM 1733 O O . LEU A 1 207 ? 38.218 -0.600 -58.863 1.00 92.44 207 LEU A O 1
ATOM 1737 N N . LYS A 1 208 ? 39.847 -2.034 -59.414 1.00 93.25 208 LYS A N 1
ATOM 1738 C CA . LYS A 1 208 ? 39.298 -3.142 -58.619 1.00 93.25 208 LYS A CA 1
ATOM 1739 C C . LYS A 1 208 ? 39.201 -2.803 -57.127 1.00 93.25 208 LYS A C 1
ATOM 1741 O O . LYS A 1 208 ? 38.251 -3.199 -56.460 1.00 93.25 208 LYS A O 1
ATOM 1746 N N . TRP A 1 209 ? 40.192 -2.091 -56.589 1.00 94.50 209 TRP A N 1
ATOM 1747 C CA . TRP A 1 209 ? 40.146 -1.623 -55.203 1.00 94.50 209 TRP A CA 1
ATOM 1748 C C . TRP A 1 209 ? 39.081 -0.538 -55.002 1.00 94.50 209 TRP A C 1
ATOM 1750 O O . TRP A 1 209 ? 38.422 -0.516 -53.966 1.00 94.50 209 TRP A O 1
ATOM 1760 N N . LEU A 1 210 ? 38.886 0.330 -55.999 1.00 94.19 210 LEU A N 1
ATOM 1761 C CA . LEU A 1 210 ? 37.840 1.346 -55.997 1.00 94.19 210 LEU A CA 1
ATOM 1762 C C . LEU A 1 210 ? 36.444 0.720 -55.924 1.00 94.19 210 LEU A C 1
ATOM 1764 O O . LEU A 1 210 ? 35.641 1.139 -55.096 1.00 94.19 210 LEU A O 1
ATOM 1768 N N . ASP A 1 211 ? 36.184 -0.292 -56.754 1.00 93.06 211 ASP A N 1
ATOM 1769 C CA . ASP A 1 211 ? 34.907 -1.008 -56.768 1.00 93.06 211 ASP A CA 1
ATOM 1770 C C . ASP A 1 211 ? 34.648 -1.654 -55.402 1.00 93.06 211 ASP A C 1
ATOM 1772 O O . ASP A 1 211 ? 33.590 -1.449 -54.814 1.00 93.06 211 ASP A O 1
ATOM 1776 N N . TRP A 1 212 ? 35.666 -2.300 -54.819 1.00 94.56 212 TRP A N 1
ATOM 1777 C CA . TRP A 1 212 ? 35.592 -2.820 -53.452 1.00 94.56 212 TRP A CA 1
ATOM 1778 C C . TRP A 1 212 ? 35.281 -1.726 -52.416 1.00 94.56 212 TRP A C 1
ATOM 1780 O O . TRP A 1 212 ? 34.458 -1.938 -51.529 1.00 94.56 212 TRP A O 1
ATOM 1790 N N . ALA A 1 213 ? 35.911 -0.552 -52.505 1.00 94.06 213 ALA A N 1
ATOM 1791 C CA . ALA A 1 213 ? 35.683 0.540 -51.560 1.00 94.06 213 ALA A CA 1
ATOM 1792 C C . ALA A 1 213 ? 34.257 1.109 -51.665 1.00 94.06 213 ALA A C 1
ATOM 1794 O O . ALA A 1 213 ? 33.625 1.353 -50.636 1.00 94.06 213 ALA A O 1
ATOM 1795 N N . CYS A 1 214 ? 33.736 1.274 -52.886 1.00 94.44 214 CYS A N 1
ATOM 1796 C CA . CYS A 1 214 ? 32.338 1.635 -53.122 1.00 94.44 214 CYS A CA 1
ATOM 1797 C C . CYS A 1 214 ? 31.396 0.561 -52.573 1.00 94.44 214 CYS A C 1
ATOM 1799 O O . CYS A 1 214 ? 30.429 0.885 -51.886 1.00 94.44 214 CYS A O 1
ATOM 1801 N N . ASP A 1 215 ? 31.727 -0.716 -52.780 1.00 94.00 215 ASP A N 1
ATOM 1802 C CA . ASP A 1 215 ? 30.914 -1.812 -52.275 1.00 94.00 215 ASP A CA 1
ATOM 1803 C C . ASP A 1 215 ? 30.811 -1.809 -50.749 1.00 94.00 215 ASP A C 1
ATOM 1805 O O . ASP A 1 215 ? 29.719 -1.992 -50.206 1.00 94.00 215 ASP A O 1
ATOM 1809 N N . LYS A 1 216 ? 31.923 -1.522 -50.059 1.00 93.94 216 LYS A N 1
ATOM 1810 C CA . LYS A 1 216 ? 31.945 -1.355 -48.600 1.00 93.94 216 LYS A CA 1
ATOM 1811 C C . LYS A 1 216 ? 31.226 -0.096 -48.128 1.00 93.94 216 LYS A C 1
ATOM 1813 O O . LYS A 1 216 ? 30.648 -0.126 -47.044 1.00 93.94 216 LYS A O 1
ATOM 1818 N N . ALA A 1 217 ? 31.244 0.988 -48.903 1.00 94.50 217 ALA A N 1
ATOM 1819 C CA . ALA A 1 217 ? 30.484 2.192 -48.579 1.00 94.50 217 ALA A CA 1
ATOM 1820 C C . ALA A 1 217 ? 28.977 1.914 -48.598 1.00 94.50 217 ALA A C 1
ATOM 1822 O O . ALA A 1 217 ? 28.286 2.284 -47.656 1.00 94.50 217 ALA A O 1
ATOM 1823 N N . ASP A 1 218 ? 28.487 1.200 -49.611 1.00 94.31 218 ASP A N 1
ATOM 1824 C CA . ASP A 1 218 ? 27.072 0.822 -49.700 1.00 94.31 218 ASP A CA 1
ATOM 1825 C C . ASP A 1 218 ? 26.655 -0.175 -48.617 1.00 94.31 218 ASP A C 1
ATOM 1827 O O . ASP A 1 218 ? 25.516 -0.152 -48.171 1.00 94.31 218 ASP A O 1
ATOM 1831 N N . TRP A 1 219 ? 27.567 -1.042 -48.171 1.00 95.31 219 TRP A N 1
ATOM 1832 C CA . TRP A 1 219 ? 27.302 -1.928 -47.037 1.00 95.31 219 TRP A CA 1
ATOM 1833 C C . TRP A 1 219 ? 27.258 -1.179 -45.696 1.00 95.31 219 TRP A C 1
ATOM 1835 O O . TRP A 1 219 ? 26.514 -1.561 -44.795 1.00 95.31 219 TRP A O 1
ATOM 1845 N N . LEU A 1 220 ? 28.057 -0.121 -45.544 1.00 94.00 220 LEU A N 1
ATOM 1846 C CA . LEU A 1 220 ? 28.077 0.709 -44.338 1.00 94.00 220 LEU A CA 1
ATOM 1847 C C . LEU A 1 220 ? 26.884 1.672 -44.272 1.00 94.00 220 LEU A C 1
ATOM 1849 O O . LEU A 1 220 ? 26.461 2.034 -43.177 1.00 94.00 220 LEU A O 1
ATOM 1853 N N . ASP A 1 221 ? 26.373 2.105 -45.424 1.00 95.31 221 ASP A N 1
ATOM 1854 C CA . ASP A 1 221 ? 25.284 3.068 -45.517 1.00 95.31 221 ASP A CA 1
ATOM 1855 C C . ASP A 1 221 ? 23.976 2.484 -44.954 1.00 95.31 221 ASP A C 1
ATOM 1857 O O . ASP A 1 221 ? 23.405 1.563 -45.542 1.00 95.31 221 ASP A O 1
ATOM 1861 N N . PRO A 1 222 ? 23.440 3.031 -43.850 1.00 93.31 222 PRO A N 1
ATOM 1862 C CA . PRO A 1 222 ? 22.217 2.515 -43.249 1.00 93.31 222 PRO A CA 1
ATOM 1863 C C . PRO A 1 222 ? 20.968 2.739 -44.111 1.00 93.31 222 PRO A C 1
ATOM 1865 O O . PRO A 1 222 ? 19.936 2.132 -43.829 1.00 93.31 222 PRO A O 1
ATOM 1868 N N . LEU A 1 223 ? 21.032 3.586 -45.145 1.00 93.38 223 LEU A N 1
ATOM 1869 C CA . LEU A 1 223 ? 19.950 3.803 -46.113 1.00 93.38 223 LEU A CA 1
ATOM 1870 C C . LEU A 1 223 ? 20.000 2.821 -47.291 1.00 93.38 223 LEU A C 1
ATOM 1872 O O . LEU A 1 223 ? 19.096 2.829 -48.125 1.00 93.38 223 LEU A O 1
ATOM 1876 N N . THR A 1 224 ? 21.051 2.000 -47.383 1.00 91.19 224 THR A N 1
ATOM 1877 C CA . THR A 1 224 ? 21.228 1.017 -48.453 1.00 91.19 224 THR A CA 1
ATOM 1878 C C . THR A 1 224 ? 21.193 -0.395 -47.874 1.00 91.19 224 THR A C 1
ATOM 1880 O O . THR A 1 224 ? 22.018 -0.790 -47.048 1.00 91.19 224 THR A O 1
ATOM 1883 N N . GLU A 1 225 ? 20.225 -1.194 -48.315 1.00 90.75 225 GLU A N 1
ATOM 1884 C CA . GLU A 1 225 ? 20.203 -2.615 -47.985 1.00 90.75 225 GLU A CA 1
ATOM 1885 C C . GLU A 1 225 ? 21.197 -3.358 -48.882 1.00 90.75 225 GLU A C 1
ATOM 1887 O O . GLU A 1 225 ? 21.038 -3.416 -50.104 1.00 90.75 225 GLU A O 1
ATOM 1892 N N . LYS A 1 226 ? 22.252 -3.906 -48.277 1.00 90.19 226 LYS A N 1
ATOM 1893 C CA . LYS A 1 226 ? 23.295 -4.639 -48.991 1.00 90.19 226 LYS A CA 1
ATOM 1894 C C . LYS A 1 226 ? 23.786 -5.809 -48.159 1.00 90.19 226 LYS A C 1
ATOM 1896 O O . LYS A 1 226 ? 23.994 -5.697 -46.953 1.00 90.19 226 LYS A O 1
ATOM 1901 N N . GLU A 1 227 ? 23.996 -6.935 -48.818 1.00 90.69 227 GLU A N 1
ATOM 1902 C CA . GLU A 1 227 ? 24.640 -8.101 -48.232 1.00 90.69 227 GLU A CA 1
ATOM 1903 C C . GLU A 1 227 ? 26.047 -8.211 -48.806 1.00 90.69 227 GLU A C 1
ATOM 1905 O O . GLU A 1 227 ? 26.251 -8.113 -50.015 1.00 90.69 227 GLU A O 1
ATOM 1910 N N . ASP A 1 228 ? 27.021 -8.336 -47.917 1.00 92.62 228 ASP A N 1
ATOM 1911 C CA . ASP A 1 228 ? 28.420 -8.506 -48.264 1.00 92.62 228 ASP A CA 1
ATOM 1912 C C . ASP A 1 228 ? 28.854 -9.935 -47.950 1.00 92.62 228 ASP A C 1
ATOM 1914 O O . ASP A 1 228 ? 28.582 -10.441 -46.862 1.00 92.62 228 ASP A O 1
ATOM 1918 N N . ASP A 1 229 ? 29.587 -10.560 -48.867 1.00 86.56 229 ASP A N 1
ATOM 1919 C CA . ASP A 1 229 ? 29.987 -11.968 -48.749 1.00 86.56 229 ASP A CA 1
ATOM 1920 C C . ASP A 1 229 ? 30.771 -12.284 -47.463 1.00 86.56 229 ASP A C 1
ATOM 1922 O O . ASP A 1 229 ? 30.730 -13.411 -46.968 1.00 86.56 229 ASP A O 1
ATOM 1926 N N . LEU A 1 230 ? 31.509 -11.306 -46.920 1.00 88.56 230 LEU A N 1
ATOM 1927 C CA . LEU A 1 230 ? 32.331 -11.480 -45.718 1.00 88.56 230 LEU A CA 1
ATOM 1928 C C . LEU A 1 230 ? 31.719 -10.824 -44.479 1.00 88.56 230 LEU A C 1
ATOM 1930 O O . LEU A 1 230 ? 31.888 -11.339 -43.375 1.00 88.56 230 LEU A O 1
ATOM 1934 N N . LEU A 1 231 ? 31.062 -9.674 -44.640 1.00 86.56 231 LEU A N 1
ATOM 1935 C CA . LEU A 1 231 ? 30.514 -8.892 -43.526 1.00 86.56 231 LEU A CA 1
ATOM 1936 C C . LEU A 1 231 ? 29.029 -9.184 -43.249 1.00 86.56 231 LEU A C 1
ATOM 1938 O O 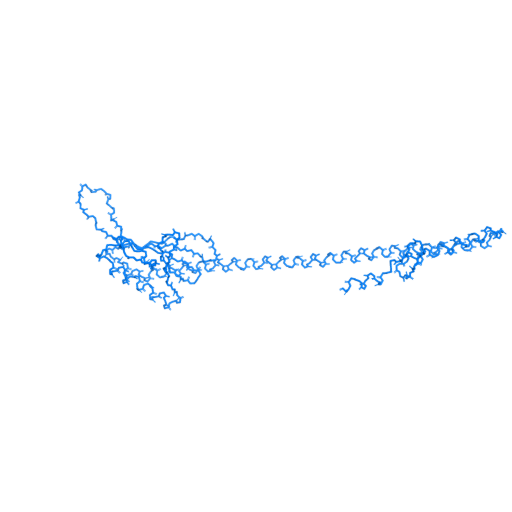. LEU A 1 231 ? 28.502 -8.737 -42.230 1.00 86.56 231 LEU A O 1
ATOM 1942 N N . GLY A 1 232 ? 28.363 -9.958 -44.108 1.00 89.75 232 GLY A N 1
ATOM 1943 C CA . GLY A 1 232 ? 26.956 -10.326 -43.978 1.00 89.75 232 GLY A CA 1
ATOM 1944 C C . GLY A 1 232 ? 26.009 -9.175 -44.321 1.00 89.75 232 GLY A C 1
ATOM 1945 O O . GLY A 1 232 ? 26.339 -8.288 -45.106 1.00 89.75 232 GLY A O 1
ATOM 1946 N N . LYS A 1 233 ? 24.805 -9.179 -43.740 1.00 88.75 233 LYS A N 1
ATOM 1947 C CA . LYS A 1 233 ? 23.769 -8.167 -44.015 1.00 88.75 233 LYS A CA 1
ATOM 1948 C C . LYS A 1 233 ? 24.079 -6.817 -43.366 1.00 88.75 233 LYS A C 1
ATOM 1950 O O . LYS A 1 233 ? 24.468 -6.770 -42.197 1.00 88.75 233 LYS A O 1
ATOM 1955 N N . SER A 1 234 ? 23.864 -5.731 -44.107 1.00 87.94 234 SER A N 1
ATOM 1956 C CA . SER A 1 234 ? 24.013 -4.364 -43.606 1.00 87.94 234 SER A CA 1
ATOM 1957 C C . SER A 1 234 ? 22.973 -4.017 -42.536 1.00 87.94 234 SER A C 1
ATOM 1959 O O . SER A 1 234 ? 21.902 -4.624 -42.428 1.00 87.94 234 SER A O 1
ATOM 1961 N N . LYS A 1 235 ? 23.292 -3.009 -41.717 1.00 84.75 235 LYS A N 1
ATOM 1962 C CA . LYS A 1 235 ? 22.365 -2.443 -40.729 1.00 84.75 235 LYS A CA 1
ATOM 1963 C C . LYS A 1 235 ? 21.439 -1.430 -41.399 1.00 84.75 235 LYS A C 1
ATOM 1965 O O . LYS A 1 235 ? 21.627 -0.226 -41.266 1.00 84.75 235 LYS A O 1
ATOM 1970 N N . HIS A 1 236 ? 20.443 -1.935 -42.112 1.00 90.06 236 HIS A N 1
ATOM 1971 C CA . HIS A 1 236 ? 19.454 -1.102 -42.784 1.00 90.06 236 HIS A CA 1
ATOM 1972 C C . HIS A 1 236 ? 18.486 -0.454 -41.776 1.00 90.06 236 HIS A C 1
ATOM 1974 O O . HIS A 1 236 ? 17.795 -1.160 -41.037 1.00 90.06 236 HIS A O 1
ATOM 1980 N N . ILE A 1 237 ? 18.430 0.882 -41.729 1.00 89.31 237 ILE A N 1
ATOM 1981 C CA . ILE A 1 237 ? 17.703 1.619 -40.680 1.00 89.31 237 ILE A CA 1
ATOM 1982 C C . ILE A 1 237 ? 16.193 1.373 -40.711 1.00 89.31 237 ILE A C 1
ATOM 1984 O O . ILE A 1 237 ? 15.583 1.261 -39.651 1.00 89.31 237 ILE A O 1
ATOM 1988 N N . PHE A 1 238 ? 15.588 1.208 -41.891 1.00 86.94 238 PHE A N 1
ATOM 1989 C CA . PHE A 1 238 ? 14.147 0.949 -41.983 1.00 86.94 238 PHE A CA 1
ATOM 1990 C C . PHE A 1 238 ? 13.766 -0.382 -41.321 1.00 86.94 238 PHE A C 1
ATOM 1992 O O . PHE A 1 238 ? 12.797 -0.437 -40.571 1.00 86.94 238 PHE A O 1
ATOM 1999 N N . ALA A 1 239 ? 14.600 -1.415 -41.474 1.00 85.12 239 ALA A N 1
ATOM 2000 C CA . ALA A 1 239 ? 14.390 -2.707 -40.820 1.00 85.12 239 ALA A CA 1
ATOM 2001 C C . ALA A 1 239 ? 14.611 -2.663 -39.294 1.00 85.12 239 ALA A C 1
ATOM 2003 O O . ALA A 1 239 ? 14.145 -3.552 -38.582 1.00 85.12 239 ALA A O 1
ATOM 2004 N N . LEU A 1 240 ? 15.354 -1.673 -38.786 1.00 82.50 240 LEU A N 1
ATOM 2005 C CA . LEU A 1 240 ? 15.543 -1.462 -37.347 1.00 82.50 240 LEU A CA 1
ATOM 2006 C C . LEU A 1 240 ? 14.345 -0.719 -36.743 1.00 82.50 240 LEU A C 1
ATOM 2008 O O . LEU A 1 240 ? 13.853 -1.134 -35.700 1.00 82.50 240 LEU A O 1
ATOM 2012 N N . ILE A 1 241 ? 13.812 0.286 -37.445 1.00 82.88 241 ILE A N 1
ATOM 2013 C CA . ILE A 1 241 ? 12.614 1.033 -37.029 1.00 82.88 241 ILE A CA 1
ATOM 2014 C C . ILE A 1 241 ? 11.365 0.134 -37.034 1.00 82.88 241 ILE A C 1
ATOM 2016 O O . ILE A 1 241 ? 10.576 0.167 -36.096 1.00 82.88 241 ILE A O 1
ATOM 2020 N N . GLU A 1 242 ? 11.186 -0.715 -38.051 1.00 77.12 242 GLU A N 1
ATOM 2021 C CA . GLU A 1 242 ? 10.048 -1.653 -38.132 1.00 77.12 242 GLU A CA 1
ATOM 2022 C C . GLU A 1 242 ? 10.061 -2.748 -37.051 1.00 77.12 242 GLU A C 1
ATOM 2024 O O . GLU A 1 242 ? 9.031 -3.357 -36.763 1.00 77.12 242 GLU A O 1
ATOM 2029 N N . LYS A 1 243 ? 11.226 -3.019 -36.451 1.00 69.56 243 LYS A N 1
ATOM 2030 C CA . LYS A 1 243 ? 11.357 -3.952 -35.323 1.00 69.56 243 LYS A CA 1
ATOM 2031 C C . LYS A 1 243 ? 11.061 -3.309 -33.972 1.00 69.56 243 LYS A C 1
ATOM 2033 O O . LYS A 1 243 ? 10.764 -4.042 -33.042 1.00 69.56 243 LYS A O 1
ATOM 2038 N N . GLU A 1 244 ? 11.162 -1.987 -33.851 1.00 60.34 244 GLU A N 1
ATOM 2039 C CA . GLU A 1 244 ? 10.804 -1.259 -32.624 1.00 60.34 244 GLU A CA 1
ATOM 2040 C C . GLU A 1 244 ? 9.296 -0.971 -32.533 1.00 60.34 244 GLU A C 1
ATOM 2042 O O . GLU A 1 244 ? 8.788 -0.683 -31.451 1.00 60.34 244 GLU A O 1
ATOM 2047 N N . THR A 1 245 ? 8.566 -1.059 -33.650 1.00 57.62 245 THR A N 1
ATOM 2048 C CA . THR A 1 245 ? 7.119 -0.791 -33.721 1.00 57.62 245 THR A CA 1
ATOM 2049 C C . THR A 1 245 ? 6.225 -2.035 -33.600 1.00 57.62 245 THR A C 1
ATOM 2051 O O . THR A 1 245 ? 5.008 -1.872 -33.502 1.00 57.62 245 THR A O 1
ATOM 2054 N N . ASN A 1 246 ? 6.802 -3.245 -33.575 1.00 43.19 246 ASN A N 1
ATOM 2055 C CA . ASN A 1 246 ? 6.121 -4.543 -33.399 1.00 43.19 246 ASN A CA 1
ATOM 2056 C C . ASN A 1 246 ? 6.491 -5.198 -32.065 1.00 43.19 246 ASN A C 1
ATOM 2058 O O . ASN A 1 246 ? 5.595 -5.827 -31.458 1.00 43.19 246 ASN A O 1
#

Sequence (246 aa):
MKSKYRDNKPILPLNVSEANINRTYRILDAIMSTLEELEGYTHVCIEAGKERGYFVIMHSIFYFEVKEELRKSYGSKNNSEFPAYLMLTMSAKSWFTDSGHLNMEYADNDNEPLETQVGKIIYDMFVVANKHLTIDELKEREEKREWEERERQRHLEQMRKGELEALRLLEQAATDWEKAEKIRRFADCMKRQIREVPNEETRMRLLKWLDWACDKADWLDPLTEKEDDLLGKSKHIFALIEKETN

Radius of gyration: 44.42 Å; Cα contacts (8 Å, |Δi|>4): 278; chains: 1; bounding box: 80×40×128 Å

Foldseek 3Di:
DDDPDDDQDADEQEADDPVCPVVVCVLVVLLQVVQVVVVKHKDWHQDPNDTWIWIDDAQKIKIKHKHWDFDDDDDDPDPDRGDTWIKIKIWMDGNQDPPDTDIDMDIADPVQGSSNCSVVVVVVVVVVNVVSVVVVVVVVVVVVVVVVVVVVVVVVVVVVVVVVVVVVLVVQLVVLQVVLVVLVVVLVVVLVVLVVDPDPVVSVVSVVVSVVSNLVSLLSRLCHFDADPPPGTHNNSVVVVVVVVD